Protein AF-A0A2V1B1G5-F1 (afdb_monomer_lite)

Structure (mmCIF, N/CA/C/O backbone):
data_AF-A0A2V1B1G5-F1
#
_entry.id   AF-A0A2V1B1G5-F1
#
loop_
_atom_site.group_PDB
_atom_site.id
_atom_site.type_symbol
_atom_site.label_atom_id
_atom_site.label_alt_id
_atom_site.label_comp_id
_atom_site.label_asym_id
_atom_site.label_entity_id
_atom_site.label_seq_id
_atom_site.pdbx_PDB_ins_code
_atom_site.Cartn_x
_atom_site.Cartn_y
_atom_site.Cartn_z
_atom_site.occupancy
_atom_site.B_iso_or_equiv
_atom_site.auth_seq_id
_atom_site.auth_comp_id
_atom_site.auth_asym_id
_atom_site.auth_atom_id
_atom_site.pdbx_PDB_model_num
ATOM 1 N N . MET A 1 1 ? 39.781 13.975 25.507 1.00 39.16 1 MET A N 1
ATOM 2 C CA . MET A 1 1 ? 39.966 12.894 24.514 1.00 39.16 1 MET A CA 1
ATOM 3 C C . MET A 1 1 ? 38.590 12.442 24.027 1.00 39.16 1 MET A C 1
ATOM 5 O O . MET A 1 1 ? 37.823 12.027 24.879 1.00 39.16 1 MET A O 1
ATOM 9 N N . LEU A 1 2 ? 38.334 12.526 22.703 1.00 40.03 2 LEU A N 1
ATOM 10 C CA . LEU A 1 2 ? 37.181 11.985 21.928 1.00 40.03 2 LEU A CA 1
ATOM 11 C C . LEU A 1 2 ? 35.781 12.579 22.271 1.00 40.03 2 LEU A C 1
ATOM 13 O O . LEU A 1 2 ? 35.453 12.700 23.436 1.00 40.03 2 LEU A O 1
ATOM 17 N N . ARG A 1 3 ? 34.870 12.982 21.362 1.00 36.44 3 ARG A N 1
ATOM 18 C CA . ARG A 1 3 ? 34.625 12.750 19.918 1.00 36.44 3 ARG A CA 1
ATOM 19 C C . ARG A 1 3 ? 33.751 13.880 19.314 1.00 36.44 3 ARG A C 1
ATOM 21 O O . ARG A 1 3 ? 32.973 14.508 20.022 1.00 36.44 3 ARG A O 1
ATOM 28 N N . HIS A 1 4 ? 33.879 14.079 17.999 1.00 42.62 4 HIS A N 1
ATOM 29 C CA . HIS A 1 4 ? 33.101 14.966 17.115 1.00 42.62 4 HIS A CA 1
ATOM 30 C C . HIS A 1 4 ? 31.655 14.507 16.830 1.00 42.62 4 HIS A C 1
ATOM 32 O O . HIS A 1 4 ? 31.403 13.305 16.818 1.00 42.62 4 HIS A O 1
ATOM 38 N N . ASN A 1 5 ? 30.772 15.472 16.501 1.00 35.94 5 ASN A N 1
ATOM 39 C CA . ASN A 1 5 ? 29.841 15.509 15.342 1.00 35.94 5 ASN A CA 1
ATOM 40 C C . ASN A 1 5 ? 29.063 16.856 15.357 1.00 35.94 5 ASN A C 1
ATOM 42 O O . ASN A 1 5 ? 28.463 17.196 16.366 1.00 35.94 5 ASN A O 1
ATOM 46 N N . SER A 1 6 ? 29.290 17.772 14.403 1.00 42.94 6 SER A N 1
ATOM 47 C CA . SER A 1 6 ? 28.590 17.979 13.109 1.00 42.94 6 SER A CA 1
ATOM 48 C C . SER A 1 6 ? 27.176 18.569 13.219 1.00 42.94 6 SER A C 1
ATOM 50 O O . SER A 1 6 ? 26.267 17.821 13.545 1.00 42.94 6 SER A O 1
ATOM 52 N N . LEU A 1 7 ? 26.990 19.852 12.845 1.00 36.97 7 LEU A N 1
ATOM 53 C CA . LEU A 1 7 ? 25.737 20.398 12.282 1.00 36.97 7 LEU A CA 1
ATOM 54 C C . LEU A 1 7 ? 25.970 21.671 11.421 1.00 36.97 7 LEU A C 1
ATOM 56 O O . LEU A 1 7 ? 26.399 22.707 11.913 1.00 36.97 7 LEU A O 1
ATOM 60 N N . MET A 1 8 ? 25.613 21.550 10.135 1.00 39.03 8 MET A N 1
ATOM 61 C CA . MET A 1 8 ? 24.849 22.491 9.289 1.00 39.03 8 MET A CA 1
ATOM 62 C C . MET A 1 8 ? 25.259 23.974 9.137 1.00 39.03 8 MET A C 1
ATOM 64 O O . MET A 1 8 ? 24.981 24.806 9.996 1.00 39.03 8 MET A O 1
ATOM 68 N N . SER A 1 9 ? 25.673 24.350 7.916 1.00 39.91 9 SER A N 1
ATOM 69 C CA . SER A 1 9 ? 25.161 25.553 7.222 1.00 39.91 9 SER A CA 1
ATOM 70 C C . SER A 1 9 ? 25.642 25.645 5.770 1.00 39.91 9 SER A C 1
ATOM 72 O O . SER A 1 9 ? 26.791 25.993 5.520 1.00 39.91 9 SER A O 1
ATOM 74 N N . ARG A 1 10 ? 24.741 25.429 4.803 1.00 41.66 10 ARG A N 1
ATOM 75 C CA . ARG A 1 10 ? 24.766 26.115 3.498 1.00 41.66 10 ARG A CA 1
ATOM 76 C C . ARG A 1 10 ? 23.331 26.353 3.032 1.00 41.66 10 ARG A C 1
ATOM 78 O O . ARG A 1 10 ? 22.636 25.425 2.636 1.00 41.66 10 ARG A O 1
ATOM 85 N N . ARG A 1 11 ? 22.899 27.613 3.122 1.00 40.81 11 ARG A N 1
ATOM 86 C CA . ARG A 1 11 ? 21.677 28.137 2.501 1.00 40.81 11 ARG A CA 1
ATOM 87 C C . ARG A 1 11 ? 21.922 28.274 0.995 1.00 40.81 11 ARG A C 1
ATOM 89 O O . ARG A 1 11 ? 22.926 28.855 0.590 1.00 40.81 11 ARG A O 1
ATOM 96 N N . LEU A 1 12 ? 21.017 27.723 0.193 1.00 40.94 12 LEU A N 1
ATOM 97 C CA . LEU A 1 12 ? 20.977 27.855 -1.262 1.00 40.94 12 LEU A CA 1
ATOM 98 C C . LEU A 1 12 ? 20.504 29.265 -1.645 1.00 40.94 12 LEU A C 1
ATOM 100 O O . LEU A 1 12 ? 19.403 29.671 -1.281 1.00 40.94 12 LEU A O 1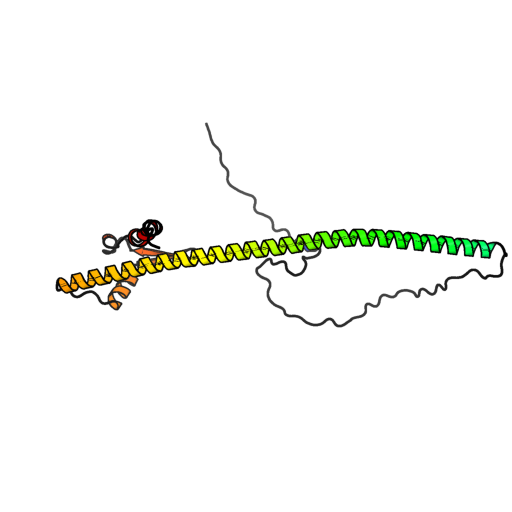
ATOM 104 N N . MET A 1 13 ? 21.342 29.987 -2.393 1.00 46.69 13 MET A N 1
ATOM 105 C CA . MET A 1 13 ? 20.915 31.090 -3.254 1.00 46.69 13 MET A CA 1
ATOM 106 C C . MET A 1 13 ? 20.025 30.520 -4.366 1.00 46.69 13 MET A C 1
ATOM 108 O O . MET A 1 13 ? 20.386 29.542 -5.018 1.00 46.69 13 MET A O 1
ATOM 112 N N . SER A 1 14 ? 18.867 31.134 -4.580 1.00 51.66 14 SER A N 1
ATOM 113 C CA . SER A 1 14 ? 17.935 30.836 -5.665 1.00 51.66 14 SER A CA 1
ATOM 114 C C . SER A 1 14 ? 18.527 31.237 -7.022 1.00 51.66 14 SER A C 1
ATOM 116 O O . SER A 1 14 ? 18.551 32.420 -7.364 1.00 51.66 14 SER A O 1
ATOM 118 N N . GLN A 1 15 ? 19.006 30.262 -7.797 1.00 49.78 15 GLN A N 1
ATOM 119 C CA . GLN A 1 15 ? 19.262 30.416 -9.232 1.00 49.78 15 GLN A CA 1
ATOM 120 C C . GLN A 1 15 ? 17.954 30.190 -10.008 1.00 49.78 15 GLN A C 1
ATOM 122 O O . GLN A 1 15 ? 17.176 29.300 -9.666 1.00 49.78 15 GLN A O 1
ATOM 127 N N . LEU A 1 16 ? 17.706 31.013 -11.034 1.00 47.72 16 LEU A N 1
ATOM 128 C CA . LEU A 1 16 ? 16.553 30.883 -11.932 1.00 47.72 16 LEU A CA 1
ATOM 129 C C . LEU A 1 16 ? 16.519 29.498 -12.621 1.00 47.72 16 LEU A C 1
ATOM 131 O O . LEU A 1 16 ? 17.583 28.936 -12.892 1.00 47.72 16 LEU A O 1
ATOM 135 N N . PRO A 1 17 ? 15.325 28.960 -12.950 1.00 54.38 17 PRO A N 1
ATOM 136 C CA . PRO A 1 17 ? 15.184 27.693 -13.665 1.00 54.38 17 PRO A CA 1
ATOM 137 C C . PRO A 1 17 ? 15.983 27.655 -14.976 1.00 54.38 17 PRO A C 1
ATOM 139 O O . PRO A 1 17 ? 15.912 28.561 -15.806 1.00 54.38 17 PRO A O 1
ATOM 142 N N . SER A 1 18 ? 16.721 26.563 -15.170 1.00 56.66 18 SER A N 1
ATOM 143 C CA . SER A 1 18 ? 17.772 26.362 -16.179 1.00 56.66 18 SER A CA 1
ATOM 144 C C . SER A 1 18 ? 17.322 26.350 -17.650 1.00 56.66 18 SER A C 1
ATOM 146 O O . SER A 1 18 ? 18.166 26.226 -18.537 1.00 56.66 18 SER A O 1
ATOM 148 N N . HIS A 1 19 ? 16.025 26.494 -17.937 1.00 56.97 19 HIS A N 1
ATOM 149 C CA . HIS A 1 19 ? 15.472 26.381 -19.293 1.00 56.97 19 HIS A CA 1
ATOM 150 C C . HIS A 1 19 ? 15.607 27.648 -20.150 1.00 56.97 19 HIS A C 1
ATOM 152 O O . HIS A 1 19 ? 15.508 27.555 -21.369 1.00 56.97 19 HIS A O 1
ATOM 158 N N . PHE A 1 20 ? 15.877 28.814 -19.556 1.00 57.41 20 PHE A N 1
ATOM 159 C CA . PHE A 1 20 ? 16.073 30.059 -20.317 1.00 57.41 20 PHE A CA 1
ATOM 160 C C . PHE A 1 20 ? 17.527 30.296 -20.755 1.00 57.41 20 PHE A C 1
ATOM 162 O O . PHE A 1 20 ? 17.772 31.129 -21.622 1.00 57.41 20 PHE A O 1
ATOM 169 N N . SER A 1 21 ? 18.489 29.550 -20.204 1.00 59.41 21 SER A N 1
ATOM 170 C CA . SER A 1 21 ? 19.923 29.773 -20.454 1.00 59.41 21 SER A CA 1
ATOM 171 C C . SER A 1 21 ? 20.566 28.736 -21.379 1.00 59.41 21 SER A C 1
ATOM 173 O O . SER A 1 21 ? 21.743 28.872 -21.705 1.00 59.41 21 SER A O 1
ATOM 175 N N . ASN A 1 22 ? 19.843 27.681 -21.778 1.00 52.44 22 ASN A N 1
ATOM 176 C CA . ASN A 1 22 ? 20.417 26.565 -22.529 1.00 52.44 22 ASN A CA 1
ATOM 177 C C . ASN A 1 22 ? 19.485 26.078 -23.662 1.00 52.44 22 ASN A C 1
ATOM 179 O O . ASN A 1 22 ? 18.542 25.335 -23.390 1.00 52.44 22 ASN A O 1
ATOM 183 N N . PRO A 1 23 ? 19.756 26.422 -24.937 1.00 59.59 23 PRO A N 1
ATOM 184 C CA . PRO A 1 23 ? 18.974 25.945 -26.083 1.00 59.59 23 PRO A CA 1
ATOM 185 C C . PRO A 1 23 ? 19.133 24.434 -26.362 1.00 59.59 23 PRO A C 1
ATOM 187 O O . PRO A 1 23 ? 18.485 23.913 -27.265 1.00 59.59 23 PRO A O 1
ATOM 190 N N . GLY A 1 24 ? 19.975 23.718 -25.601 1.00 62.78 24 GLY A N 1
ATOM 191 C CA . GLY A 1 24 ? 20.210 22.276 -25.736 1.00 62.78 24 GLY A CA 1
ATOM 192 C C . GLY A 1 24 ? 19.270 21.354 -24.944 1.00 62.78 24 GLY A C 1
ATOM 193 O O . GLY A 1 24 ? 19.382 20.142 -25.095 1.00 62.78 24 GLY A O 1
ATOM 194 N N . ASN A 1 25 ? 18.358 21.885 -24.117 1.00 63.06 25 ASN A N 1
ATOM 195 C CA . ASN A 1 25 ? 17.423 21.084 -23.308 1.00 63.06 25 ASN A CA 1
ATOM 196 C C . ASN A 1 25 ? 15.954 21.450 -23.611 1.00 63.06 25 ASN A C 1
ATOM 198 O O . ASN A 1 25 ? 15.393 22.325 -22.940 1.00 63.06 25 ASN A O 1
ATOM 202 N N . PRO A 1 26 ? 15.305 20.796 -24.595 1.00 59.75 26 PRO A N 1
ATOM 203 C CA . PRO A 1 26 ? 13.877 20.982 -24.834 1.00 59.75 26 PRO A CA 1
ATOM 204 C C . PRO A 1 26 ? 13.037 20.434 -23.661 1.00 59.75 26 PRO A C 1
ATOM 206 O O . PRO A 1 26 ? 13.479 19.517 -22.961 1.00 59.75 26 PRO A O 1
ATOM 209 N N . PRO A 1 27 ? 11.832 20.983 -23.417 1.00 60.09 27 PRO A N 1
ATOM 210 C CA . PRO A 1 27 ? 10.960 20.529 -22.337 1.00 60.09 27 PRO A CA 1
ATOM 211 C C . PRO A 1 27 ? 10.519 19.070 -22.528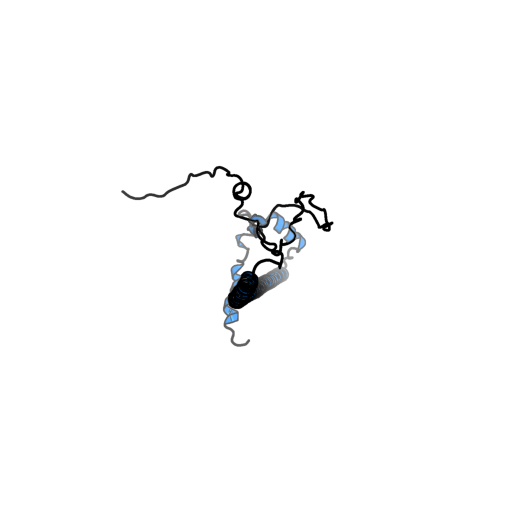 1.00 60.09 27 PRO A C 1
ATOM 213 O O . PRO A 1 27 ? 10.447 18.559 -23.648 1.00 60.09 27 PRO A O 1
ATOM 216 N N . ALA A 1 28 ? 10.226 18.402 -21.410 1.00 68.44 28 ALA A N 1
ATOM 217 C CA . ALA A 1 28 ? 9.856 16.991 -21.383 1.00 68.44 28 ALA A CA 1
ATOM 218 C C . ALA A 1 28 ? 8.577 16.698 -22.208 1.00 68.44 28 ALA A C 1
ATOM 220 O O . ALA A 1 28 ? 7.632 17.491 -22.179 1.00 68.44 28 ALA A O 1
ATOM 221 N N . PRO A 1 29 ? 8.522 15.562 -22.934 1.00 62.66 29 PRO A N 1
ATOM 222 C CA . PRO A 1 29 ? 7.365 15.163 -23.730 1.00 62.66 29 PRO A CA 1
ATOM 223 C C . PRO A 1 29 ? 6.172 14.732 -22.864 1.00 62.66 29 PRO A C 1
ATOM 225 O O . PRO A 1 29 ? 6.317 14.269 -21.731 1.00 62.66 29 PRO A O 1
ATOM 228 N N . TYR A 1 30 ? 4.976 14.887 -23.433 1.00 44.78 30 TYR A N 1
ATOM 229 C CA . TYR A 1 30 ? 3.699 14.793 -22.726 1.00 44.78 30 TYR A CA 1
ATOM 230 C C . TYR A 1 30 ? 3.502 13.432 -22.026 1.00 44.78 30 TYR A C 1
ATOM 232 O O . TYR A 1 30 ? 3.520 12.386 -22.674 1.00 44.78 30 TYR A O 1
ATOM 240 N N . GLY A 1 31 ? 3.318 13.462 -20.698 1.00 53.03 31 GLY A N 1
ATOM 241 C CA . GLY A 1 31 ? 3.169 12.284 -19.825 1.00 53.03 31 GLY A CA 1
ATOM 242 C C . GLY A 1 31 ? 4.035 12.311 -18.556 1.00 53.03 31 GLY A C 1
ATOM 243 O O . GLY A 1 31 ? 3.802 11.527 -17.637 1.00 53.03 31 GLY A O 1
ATOM 244 N N . SER A 1 32 ? 5.005 13.225 -18.462 1.00 50.16 32 SER A N 1
ATOM 245 C CA . SER A 1 32 ? 5.741 13.481 -17.221 1.00 50.16 32 SER A CA 1
ATOM 246 C C . SER A 1 32 ? 4.933 14.376 -16.277 1.00 50.16 32 SER A C 1
ATOM 248 O O . SER A 1 32 ? 4.734 15.556 -16.558 1.00 50.16 32 SER A O 1
ATOM 250 N N . VAL A 1 33 ? 4.509 13.836 -15.136 1.00 51.91 33 VAL A N 1
ATOM 251 C CA . VAL A 1 33 ? 4.069 14.622 -13.975 1.00 51.91 33 VAL A CA 1
ATOM 252 C C . VAL A 1 33 ? 5.284 15.013 -13.133 1.00 51.91 33 VAL A C 1
ATOM 254 O O . VAL A 1 33 ? 5.986 14.138 -12.625 1.00 51.91 33 VAL A O 1
ATOM 257 N N . PRO A 1 34 ? 5.463 16.314 -12.883 1.00 45.91 34 PRO A N 1
ATOM 258 C CA . PRO A 1 34 ? 5.650 16.799 -11.529 1.00 45.91 34 PRO A CA 1
ATOM 259 C C . PRO A 1 34 ? 4.385 17.567 -11.136 1.00 45.91 34 PRO A C 1
ATOM 261 O O . PRO A 1 34 ? 4.130 18.670 -11.607 1.00 45.91 34 PRO A O 1
ATOM 264 N N . ASN A 1 35 ? 3.574 16.946 -10.284 1.00 42.72 35 ASN A N 1
ATOM 265 C CA . ASN A 1 35 ? 2.544 17.632 -9.502 1.00 42.72 35 ASN A CA 1
ATOM 266 C C . ASN A 1 35 ? 3.291 18.449 -8.417 1.00 42.72 35 ASN A C 1
ATOM 268 O O . ASN A 1 35 ? 4.252 17.930 -7.855 1.00 42.72 35 ASN A O 1
ATOM 272 N N . ALA A 1 36 ? 2.986 19.695 -8.063 1.00 43.06 36 ALA A N 1
ATOM 273 C CA . ALA A 1 36 ? 1.725 20.416 -8.072 1.00 43.06 36 ALA A CA 1
ATOM 274 C C . ALA A 1 36 ? 1.969 21.936 -8.206 1.00 43.06 36 ALA A C 1
ATOM 276 O O . ALA A 1 36 ? 3.043 22.423 -7.851 1.00 43.06 36 ALA A O 1
ATOM 277 N N . ASN A 1 37 ? 0.923 22.649 -8.636 1.00 46.28 37 ASN A N 1
ATOM 278 C CA . ASN A 1 37 ? 0.789 24.104 -8.829 1.00 46.28 37 ASN A CA 1
ATOM 279 C C . ASN A 1 37 ? 1.131 24.612 -10.240 1.00 46.28 37 ASN A C 1
ATOM 281 O O . ASN A 1 37 ? 2.130 25.297 -10.440 1.00 46.28 37 ASN A O 1
ATOM 285 N N . ALA A 1 38 ? 0.260 24.341 -11.212 1.00 42.16 38 ALA A N 1
ATOM 286 C CA . ALA A 1 38 ? 0.095 25.225 -12.365 1.00 42.16 38 ALA A CA 1
ATOM 287 C C . ALA A 1 38 ? -1.336 25.090 -12.899 1.00 42.16 38 ALA A C 1
ATOM 289 O O . ALA A 1 38 ? -1.717 24.062 -13.459 1.00 42.16 38 ALA A O 1
ATOM 290 N N . ASP A 1 39 ? -2.129 26.121 -12.639 1.00 35.84 39 ASP A N 1
ATOM 291 C CA . ASP A 1 39 ? -3.536 26.237 -12.986 1.00 35.84 39 ASP A CA 1
ATOM 292 C C . ASP A 1 39 ? -3.802 26.221 -14.503 1.00 35.84 39 ASP A C 1
ATOM 294 O O . ASP A 1 39 ? -3.101 26.849 -15.291 1.00 35.84 39 ASP A O 1
ATOM 298 N N . MET A 1 40 ? -4.870 25.498 -14.856 1.00 44.66 40 MET A N 1
ATOM 299 C CA . MET A 1 40 ? -5.871 25.759 -15.904 1.00 44.66 40 MET A CA 1
ATOM 300 C C . MET A 1 40 ? -5.436 26.368 -17.256 1.00 44.66 40 MET A C 1
ATOM 302 O O . MET A 1 40 ? -5.228 27.571 -17.352 1.00 44.66 40 MET A O 1
ATOM 306 N N . ALA A 1 41 ? -5.564 25.588 -18.344 1.00 36.03 41 ALA A N 1
ATOM 307 C CA . ALA A 1 41 ? -6.376 25.963 -19.522 1.00 36.03 41 ALA A CA 1
ATOM 308 C C . ALA A 1 41 ? -6.491 24.826 -20.567 1.00 36.03 41 ALA A C 1
ATOM 310 O O . ALA A 1 41 ? -5.521 24.153 -20.906 1.00 36.03 41 ALA A O 1
ATOM 311 N N . SER A 1 42 ? -7.714 24.656 -21.075 1.00 40.16 42 SER A N 1
ATOM 312 C CA . SER A 1 42 ? -8.189 23.712 -22.104 1.00 40.16 42 SER A CA 1
ATOM 313 C C . SER A 1 42 ? -7.888 24.176 -23.557 1.00 40.16 42 SER A C 1
ATOM 315 O O . SER A 1 42 ? -7.422 25.299 -23.745 1.00 40.16 42 SER A O 1
ATOM 317 N N . PRO A 1 43 ? -8.136 23.341 -24.599 1.00 49.25 43 PRO A N 1
ATOM 318 C CA . PRO A 1 43 ? -7.443 23.396 -25.892 1.00 49.25 43 PRO A CA 1
ATOM 319 C C . PRO A 1 43 ? -8.197 24.163 -26.998 1.00 49.25 43 PRO A C 1
ATOM 321 O O . PRO A 1 43 ? -9.427 24.184 -27.027 1.00 49.25 43 PRO A O 1
ATOM 324 N N . GLN A 1 44 ? -7.457 24.735 -27.957 1.00 37.44 44 GLN A N 1
ATOM 325 C CA . GLN A 1 44 ? -7.976 25.382 -29.176 1.00 37.44 44 GLN A CA 1
ATOM 326 C C . GLN A 1 44 ? -7.154 24.969 -30.426 1.00 37.44 44 GLN A C 1
ATOM 328 O O . GLN A 1 44 ? -6.001 24.553 -30.282 1.00 37.44 44 GLN A O 1
ATOM 333 N N . PRO A 1 45 ? -7.753 25.027 -31.636 1.00 39.84 45 PRO A N 1
ATOM 334 C CA . PRO A 1 45 ? -7.303 24.339 -32.850 1.00 39.84 45 PRO A CA 1
ATOM 335 C C . PRO A 1 45 ? -6.261 25.130 -33.658 1.00 39.84 45 PRO A C 1
ATOM 337 O O . PRO A 1 45 ? -6.226 26.357 -33.638 1.00 39.84 45 PRO A O 1
ATOM 340 N N . ILE A 1 46 ? -5.422 24.413 -34.412 1.00 37.09 46 ILE A N 1
ATOM 341 C CA . ILE A 1 46 ? -4.352 24.997 -35.230 1.00 37.09 46 ILE A CA 1
ATOM 342 C C . ILE A 1 46 ? -4.918 25.440 -36.585 1.00 37.09 46 ILE A C 1
ATOM 344 O O . ILE A 1 46 ? -5.168 24.618 -37.467 1.00 37.09 46 ILE A O 1
ATOM 348 N N . SER A 1 47 ? -5.067 26.754 -36.748 1.00 36.91 47 SER A N 1
ATOM 349 C CA . SER A 1 47 ? -5.140 27.425 -38.046 1.00 36.91 47 SER A CA 1
ATOM 350 C C . SER A 1 47 ? -3.732 27.646 -38.598 1.00 36.91 47 SER A C 1
ATOM 352 O O . SER A 1 47 ? -2.825 28.080 -37.891 1.00 36.91 47 SER A O 1
ATOM 354 N N . GLN A 1 48 ? -3.570 27.352 -39.885 1.00 45.12 48 GLN A N 1
ATOM 355 C CA . GLN A 1 48 ? -2.393 27.660 -40.693 1.00 45.12 48 GLN A CA 1
ATOM 356 C C . GLN A 1 48 ? -2.170 29.180 -40.769 1.00 45.12 48 GLN A C 1
ATOM 358 O O . GLN A 1 48 ? -3.074 29.918 -41.154 1.00 45.12 48 GLN A O 1
ATOM 363 N N . SER A 1 49 ? -0.949 29.647 -40.507 1.00 37.31 49 SER A N 1
ATOM 364 C CA . SER A 1 49 ? -0.509 30.999 -40.872 1.00 37.31 49 SER A CA 1
ATOM 365 C C . SER A 1 49 ? 0.864 30.937 -41.527 1.00 37.31 49 SER A C 1
ATOM 367 O O . SER A 1 49 ? 1.779 30.278 -41.037 1.00 37.31 49 SER A O 1
ATOM 369 N N . HIS A 1 50 ? 0.956 31.604 -42.670 1.00 37.56 50 HIS A N 1
ATOM 370 C CA . HIS A 1 50 ? 2.047 31.541 -43.624 1.00 37.56 50 HIS A CA 1
ATOM 371 C C . HIS A 1 50 ? 3.197 32.444 -43.168 1.00 37.56 50 HIS A C 1
ATOM 373 O O . HIS A 1 50 ? 2.990 33.629 -42.909 1.00 37.56 50 HIS A O 1
ATOM 379 N N . SER A 1 51 ? 4.414 31.907 -43.102 1.00 38.41 51 SER A N 1
ATOM 380 C CA . SER A 1 51 ? 5.634 32.699 -42.977 1.00 38.41 51 SER A CA 1
ATOM 381 C C . SER A 1 51 ? 6.082 33.165 -44.364 1.00 38.41 51 SER A C 1
ATOM 383 O O . SER A 1 51 ? 6.571 32.391 -45.184 1.00 38.41 51 SER A O 1
ATOM 385 N N . GLY A 1 52 ? 5.916 34.462 -44.622 1.00 39.28 52 GLY A N 1
ATOM 386 C CA . GLY A 1 52 ? 6.560 35.155 -45.732 1.00 39.28 52 GLY A CA 1
ATOM 387 C C . GLY A 1 52 ? 8.055 35.301 -45.461 1.00 39.28 52 GLY A C 1
ATOM 388 O O . GLY A 1 52 ? 8.487 36.296 -44.887 1.00 39.28 52 GLY A O 1
ATOM 389 N N . GLN A 1 53 ? 8.841 34.304 -45.866 1.00 40.53 53 GLN A N 1
ATOM 390 C CA . GLN A 1 53 ? 10.262 34.481 -46.153 1.00 40.53 53 GLN A CA 1
ATOM 391 C C . GLN A 1 53 ? 10.429 34.614 -47.664 1.00 40.53 53 GLN A C 1
ATOM 393 O O . GLN A 1 53 ? 10.162 33.692 -48.432 1.00 40.53 53 GLN A O 1
ATOM 398 N N . SER A 1 54 ? 10.864 35.800 -48.070 1.00 41.78 54 SER A N 1
ATOM 399 C CA . SER A 1 54 ? 11.372 36.128 -49.394 1.00 41.78 54 SER A CA 1
ATOM 400 C C . SER A 1 54 ? 12.573 35.240 -49.740 1.00 41.78 54 SER A C 1
ATOM 402 O O . SER A 1 54 ? 13.711 35.551 -49.394 1.00 41.78 54 SER A O 1
ATOM 404 N N . MET A 1 55 ? 12.305 34.127 -50.420 1.00 49.09 55 MET A N 1
ATOM 405 C CA . MET A 1 55 ? 13.288 33.391 -51.211 1.00 49.09 55 MET A CA 1
ATOM 406 C C . MET A 1 55 ? 13.428 34.095 -52.570 1.00 49.09 55 MET A C 1
ATOM 408 O O . MET A 1 55 ? 12.405 34.363 -53.207 1.00 49.09 55 MET A O 1
ATOM 412 N N . PRO A 1 56 ? 14.645 34.400 -53.054 1.00 58.62 56 PRO A N 1
ATOM 413 C CA . PRO A 1 56 ? 14.825 34.730 -54.461 1.00 58.62 56 PRO A CA 1
ATOM 414 C C . PRO A 1 56 ? 14.435 33.506 -55.311 1.00 58.62 56 PRO A C 1
ATOM 416 O O . PRO A 1 56 ? 14.610 32.367 -54.867 1.00 58.62 56 PRO A O 1
ATOM 419 N N . PRO A 1 57 ? 13.889 33.701 -56.521 1.00 56.69 57 PRO A N 1
ATOM 420 C CA . PRO A 1 57 ? 13.487 32.588 -57.369 1.00 56.69 57 PRO A CA 1
ATOM 421 C C . PRO A 1 57 ? 14.723 31.753 -57.736 1.00 56.69 57 PRO A C 1
ATOM 423 O O . PRO A 1 57 ? 15.711 32.328 -58.204 1.00 56.69 57 PRO A O 1
ATOM 426 N N . PRO A 1 58 ? 14.698 30.413 -57.619 1.00 47.59 58 PRO A N 1
ATOM 427 C CA . PRO A 1 58 ? 15.684 29.578 -58.278 1.00 47.59 58 PRO A CA 1
ATOM 428 C C . PRO A 1 58 ? 15.307 29.522 -59.760 1.00 47.59 58 PRO A C 1
ATOM 430 O O . PRO A 1 58 ? 14.850 28.503 -60.266 1.00 47.59 58 PRO A O 1
ATOM 433 N N . ASN A 1 59 ? 15.468 30.637 -60.475 1.00 51.66 59 ASN A N 1
ATOM 434 C CA . ASN A 1 59 ? 15.477 30.607 -61.929 1.00 51.66 59 ASN A CA 1
ATOM 435 C C . ASN A 1 59 ? 16.894 30.237 -62.365 1.00 51.66 59 ASN A C 1
ATOM 437 O O . ASN A 1 59 ? 17.687 31.045 -62.836 1.00 51.66 59 ASN A O 1
ATOM 441 N N . SER A 1 60 ? 17.239 28.988 -62.092 1.00 45.22 60 SER A N 1
ATOM 442 C CA . SER A 1 60 ? 18.391 28.320 -62.663 1.00 45.22 60 SER A CA 1
ATOM 443 C C . SER A 1 60 ? 17.824 27.097 -63.349 1.00 45.22 60 SER A C 1
ATOM 445 O O . SER A 1 60 ? 17.837 25.991 -62.816 1.00 45.22 60 SER A O 1
ATOM 447 N N . THR A 1 61 ? 17.264 27.319 -64.538 1.00 50.94 61 THR A N 1
ATOM 448 C CA . THR A 1 61 ? 17.256 26.285 -65.570 1.00 50.94 61 THR A CA 1
ATOM 449 C C . THR A 1 61 ? 18.604 25.570 -65.504 1.00 50.94 61 THR A C 1
ATOM 451 O O . THR A 1 61 ? 19.629 26.264 -65.544 1.00 50.94 61 THR A O 1
ATOM 454 N N . PRO A 1 62 ? 18.650 24.232 -65.365 1.00 49.97 62 PRO A N 1
ATOM 455 C CA . PRO A 1 62 ? 19.900 23.522 -65.531 1.00 49.97 62 PRO A CA 1
ATOM 456 C C . PRO A 1 62 ? 20.358 23.879 -66.936 1.00 49.97 62 PRO A C 1
ATOM 458 O O . PRO A 1 62 ? 19.679 23.567 -67.915 1.00 49.97 62 PRO A O 1
ATOM 461 N N . ASN A 1 63 ? 21.437 24.647 -67.025 1.00 44.94 63 ASN A N 1
ATOM 462 C CA . ASN A 1 63 ? 22.027 25.004 -68.295 1.00 44.94 63 ASN A CA 1
ATOM 463 C C . ASN A 1 63 ? 22.676 23.717 -68.805 1.00 44.94 63 ASN A C 1
ATOM 465 O O . ASN A 1 63 ? 23.840 23.439 -68.521 1.00 44.94 63 ASN A O 1
ATOM 469 N N . PHE A 1 64 ? 21.874 22.864 -69.440 1.00 58.59 64 PHE A N 1
ATOM 470 C CA . PHE A 1 64 ? 22.381 21.712 -70.156 1.00 58.59 64 PHE A CA 1
ATOM 471 C C . PHE A 1 64 ? 23.283 22.265 -71.259 1.00 58.59 64 PHE A C 1
ATOM 473 O O . PHE A 1 64 ? 22.832 23.121 -72.025 1.00 58.59 64 PHE A O 1
ATOM 480 N N . PRO A 1 65 ? 24.559 21.853 -71.322 1.00 58.66 65 PRO A N 1
ATOM 481 C CA . PRO A 1 65 ? 25.437 22.313 -72.376 1.00 58.66 65 PRO A CA 1
ATOM 482 C C . PRO A 1 65 ? 24.827 21.929 -73.725 1.00 58.66 65 PRO A C 1
ATOM 484 O O . PRO A 1 65 ? 24.507 20.767 -73.980 1.00 58.66 65 PRO A O 1
ATOM 487 N N . ASP A 1 66 ? 24.641 22.959 -74.546 1.00 55.19 66 ASP A N 1
ATOM 488 C CA . ASP A 1 66 ? 24.185 22.915 -75.928 1.00 55.19 66 ASP A CA 1
ATOM 489 C C . ASP A 1 66 ? 24.845 21.733 -76.667 1.00 55.19 66 ASP A C 1
ATOM 491 O O . ASP A 1 66 ? 26.080 21.635 -76.685 1.00 55.19 66 ASP A O 1
ATOM 495 N N . PRO A 1 67 ? 24.073 20.799 -77.254 1.00 55.66 67 PRO A N 1
ATOM 496 C CA . PRO A 1 67 ? 24.638 19.580 -77.808 1.00 55.66 67 PRO A CA 1
ATOM 497 C C . PRO A 1 67 ? 25.619 19.865 -78.963 1.00 55.66 67 PRO A C 1
ATOM 499 O O . PRO A 1 67 ? 26.412 18.997 -79.319 1.00 55.66 67 PRO A O 1
ATOM 502 N N . ASN A 1 68 ? 25.660 21.051 -79.567 1.00 55.62 68 ASN A N 1
ATOM 503 C CA . ASN A 1 68 ? 26.383 21.261 -80.824 1.00 55.62 68 ASN A CA 1
ATOM 504 C C . ASN A 1 68 ? 27.906 21.523 -80.739 1.00 55.62 68 ASN A C 1
ATOM 506 O O . ASN A 1 68 ? 28.471 22.154 -81.634 1.00 55.62 68 ASN A O 1
ATOM 510 N N . ARG A 1 69 ? 28.614 21.031 -79.709 1.00 53.38 69 ARG A N 1
ATOM 511 C CA . ARG A 1 69 ? 30.090 21.064 -79.665 1.00 53.38 69 ARG A CA 1
ATOM 512 C C . ARG A 1 69 ? 30.693 19.711 -79.276 1.00 53.38 69 ARG A C 1
ATOM 514 O O . ARG A 1 69 ? 30.428 19.191 -78.204 1.00 53.38 69 ARG A O 1
ATOM 521 N N . SER A 1 70 ? 31.507 19.200 -80.205 1.00 55.50 70 SER A N 1
ATOM 522 C CA . SER A 1 70 ? 32.354 17.997 -80.174 1.00 55.50 70 SER A CA 1
ATOM 523 C C . SER A 1 70 ? 31.671 16.666 -79.801 1.00 55.50 70 SER A C 1
ATOM 525 O O . SER A 1 70 ? 31.255 16.412 -78.675 1.00 55.50 70 SER A O 1
ATOM 527 N N . SER A 1 71 ? 31.659 15.737 -80.764 1.00 57.84 71 SER A N 1
ATOM 528 C CA . SER A 1 71 ? 31.165 14.356 -80.613 1.00 57.84 71 SER A CA 1
ATOM 529 C C . SER A 1 71 ? 31.775 13.591 -79.426 1.00 57.84 71 SER A C 1
ATOM 531 O O . SER A 1 71 ? 31.168 12.632 -78.965 1.00 57.84 71 SER A O 1
ATOM 533 N N . GLY A 1 72 ? 32.949 14.000 -78.928 1.00 60.22 72 GLY A N 1
ATOM 534 C CA . GLY A 1 72 ? 33.592 13.404 -77.753 1.00 60.22 72 GLY A CA 1
ATOM 535 C C . GLY A 1 72 ? 33.110 13.957 -76.405 1.00 60.22 72 GLY A C 1
ATOM 536 O O . GLY A 1 72 ? 33.206 13.257 -75.402 1.00 60.22 72 GLY A O 1
ATOM 537 N N . ALA A 1 73 ? 32.563 15.178 -76.347 1.00 61.38 73 ALA A N 1
ATOM 538 C CA . ALA A 1 73 ? 32.087 15.766 -75.093 1.00 61.38 73 ALA A CA 1
ATOM 539 C C . ALA A 1 73 ? 30.736 15.180 -74.661 1.00 61.38 73 ALA A C 1
ATOM 541 O O . ALA A 1 73 ? 30.548 14.925 -73.476 1.00 61.38 73 ALA A O 1
ATOM 542 N N . ARG A 1 74 ? 29.823 14.890 -75.602 1.00 63.97 74 ARG A N 1
ATOM 543 C CA . ARG A 1 74 ? 28.530 14.245 -75.292 1.00 63.97 74 ARG A CA 1
ATOM 544 C C . ARG A 1 74 ? 28.713 12.862 -74.665 1.00 63.97 74 ARG A C 1
ATOM 546 O O . ARG A 1 74 ? 28.135 12.594 -73.625 1.00 63.97 74 ARG A O 1
ATOM 553 N N . THR A 1 75 ? 29.602 12.036 -75.220 1.00 70.44 75 THR A N 1
ATOM 554 C CA . THR A 1 75 ? 29.921 10.713 -74.660 1.00 70.44 75 THR A CA 1
ATOM 555 C C . THR A 1 75 ? 30.549 10.791 -73.268 1.00 70.44 75 THR A C 1
ATOM 557 O O . THR A 1 75 ? 30.304 9.919 -72.442 1.00 70.44 75 THR A O 1
ATOM 560 N N . LEU A 1 76 ? 31.335 11.837 -72.980 1.00 74.62 76 LEU A N 1
ATOM 561 C CA . LEU A 1 76 ? 31.909 12.060 -71.647 1.00 74.62 76 LEU A CA 1
ATOM 562 C C . LEU A 1 76 ? 30.855 12.542 -70.641 1.00 74.62 76 LEU A C 1
ATOM 564 O O . LEU A 1 76 ? 30.865 12.096 -69.497 1.00 74.62 76 LEU A O 1
ATOM 568 N N . TRP A 1 77 ? 29.928 13.405 -71.065 1.00 80.00 77 TRP A N 1
ATOM 569 C CA . TRP A 1 77 ? 28.781 13.822 -70.252 1.00 80.00 77 TRP A CA 1
ATOM 570 C C . TRP A 1 77 ? 27.821 12.663 -69.971 1.00 80.00 77 TRP A C 1
ATOM 572 O O . TRP A 1 77 ? 27.358 12.527 -68.842 1.00 80.00 77 TRP A O 1
ATOM 582 N N . ASP A 1 78 ? 27.580 11.788 -70.946 1.00 77.00 78 ASP A N 1
ATOM 583 C CA . ASP A 1 78 ? 26.771 10.579 -70.765 1.00 77.00 78 ASP A CA 1
ATOM 584 C C . ASP A 1 78 ? 27.450 9.586 -69.813 1.00 77.00 78 ASP A C 1
ATOM 586 O O . ASP A 1 78 ? 26.795 9.018 -68.938 1.00 77.00 78 ASP A O 1
ATOM 590 N N . LEU A 1 79 ? 28.777 9.432 -69.903 1.00 79.44 79 LEU A N 1
ATOM 591 C CA . LEU A 1 79 ? 29.548 8.607 -68.970 1.00 79.44 79 LEU A CA 1
ATOM 592 C C . LEU A 1 79 ? 29.524 9.185 -67.547 1.00 79.44 79 LEU A C 1
ATOM 594 O O . LEU A 1 79 ? 29.395 8.439 -66.578 1.00 79.44 79 LEU A O 1
ATOM 598 N N . LEU A 1 80 ? 29.609 10.512 -67.415 1.00 84.62 80 LEU A N 1
ATOM 599 C CA . LEU A 1 80 ? 29.524 11.204 -66.131 1.00 84.62 80 LEU A CA 1
ATOM 600 C C . LEU A 1 80 ? 28.122 11.091 -65.525 1.00 84.62 80 LEU A C 1
ATOM 602 O O . LEU A 1 80 ? 28.002 10.828 -64.334 1.00 84.62 80 LEU A O 1
ATOM 606 N N . ASN A 1 81 ? 27.070 11.230 -66.333 1.00 82.88 81 ASN A N 1
ATOM 607 C CA . ASN A 1 81 ? 25.688 11.027 -65.899 1.00 82.88 81 ASN A CA 1
ATOM 608 C C . ASN A 1 81 ? 25.447 9.578 -65.469 1.00 82.88 81 ASN A C 1
ATOM 610 O O . ASN A 1 81 ? 24.798 9.339 -64.450 1.00 82.88 81 ASN A O 1
ATOM 614 N N . PHE A 1 82 ? 26.006 8.605 -66.189 1.00 83.06 82 PHE A N 1
ATOM 615 C CA . PHE A 1 82 ? 25.935 7.199 -65.805 1.00 83.06 82 PHE A CA 1
ATOM 616 C C . PHE A 1 82 ? 26.680 6.935 -64.489 1.00 83.06 82 PHE A C 1
ATOM 618 O O . PHE A 1 82 ? 26.125 6.325 -63.576 1.00 83.06 82 PHE A O 1
ATOM 625 N N . ALA A 1 83 ? 27.891 7.475 -64.336 1.00 82.88 83 ALA A N 1
ATOM 626 C CA . ALA A 1 83 ? 28.665 7.382 -63.100 1.00 82.88 83 ALA A CA 1
ATOM 627 C C . ALA A 1 83 ? 27.974 8.088 -61.918 1.00 82.88 83 ALA A C 1
ATOM 629 O O . ALA A 1 83 ? 27.943 7.550 -60.813 1.00 82.88 83 ALA A O 1
ATOM 630 N N . ALA A 1 84 ? 27.362 9.252 -62.145 1.00 86.81 84 ALA A N 1
ATOM 631 C CA . ALA A 1 84 ? 26.590 9.977 -61.141 1.00 86.81 84 ALA A CA 1
ATOM 632 C C . ALA A 1 84 ? 25.333 9.200 -60.730 1.00 86.81 84 ALA A C 1
ATOM 634 O O . ALA A 1 84 ? 25.044 9.082 -59.542 1.00 86.81 84 ALA A O 1
ATOM 635 N N . THR A 1 85 ? 24.626 8.598 -61.689 1.00 85.56 85 THR A N 1
ATOM 636 C CA . THR A 1 85 ? 23.453 7.754 -61.416 1.00 85.56 85 THR A CA 1
ATOM 637 C C . THR A 1 85 ? 23.842 6.515 -60.612 1.00 85.56 85 THR A C 1
ATOM 639 O O . THR A 1 85 ? 23.151 6.168 -59.657 1.00 85.56 85 THR A O 1
ATOM 642 N N . LEU A 1 86 ? 24.980 5.885 -60.923 1.00 84.94 86 LEU A N 1
ATOM 643 C CA . LEU A 1 86 ? 25.527 4.781 -60.129 1.00 84.94 86 LEU A CA 1
ATOM 644 C C . LEU A 1 86 ? 25.952 5.225 -58.725 1.00 84.94 86 LEU A C 1
ATOM 646 O O . LEU A 1 86 ? 25.691 4.512 -57.759 1.00 84.94 86 LEU A O 1
ATOM 650 N N . GLY A 1 87 ? 26.551 6.410 -58.588 1.00 87.88 87 GLY A N 1
ATOM 651 C CA . GLY A 1 87 ? 26.902 6.989 -57.291 1.00 87.88 87 GLY A CA 1
ATOM 652 C C . GLY A 1 87 ? 25.672 7.252 -56.420 1.00 87.88 87 GLY A C 1
ATOM 653 O O . GLY A 1 87 ? 25.650 6.878 -55.249 1.00 87.88 87 GLY A O 1
ATOM 654 N N . ILE A 1 88 ? 24.613 7.816 -57.004 1.00 88.06 88 ILE A N 1
ATOM 655 C CA . ILE A 1 88 ? 23.332 8.042 -56.323 1.00 88.06 88 ILE A CA 1
ATOM 656 C C . ILE A 1 88 ? 22.662 6.707 -55.978 1.00 88.06 88 ILE A C 1
ATOM 658 O O . ILE A 1 88 ? 22.155 6.557 -54.870 1.00 88.06 88 ILE A O 1
ATOM 662 N N . ALA A 1 89 ? 22.691 5.720 -56.877 1.00 86.25 89 ALA A N 1
ATOM 663 C CA . ALA A 1 89 ? 22.136 4.391 -56.626 1.00 86.25 89 ALA A CA 1
ATOM 664 C C . ALA A 1 89 ? 22.874 3.663 -55.490 1.00 86.25 89 ALA A C 1
ATOM 666 O O . ALA A 1 89 ? 22.234 3.077 -54.617 1.00 86.25 89 ALA A O 1
ATOM 667 N N . TYR A 1 90 ? 24.206 3.750 -55.452 1.00 90.62 90 TYR A N 1
ATOM 668 C CA . TYR A 1 90 ? 25.017 3.200 -54.367 1.00 90.62 90 TYR A CA 1
ATOM 669 C C . TYR A 1 90 ? 24.742 3.915 -53.038 1.00 90.62 90 TYR A C 1
ATOM 671 O O . TYR A 1 90 ? 24.528 3.265 -52.016 1.00 90.62 90 TYR A O 1
ATOM 679 N N . TYR A 1 91 ? 24.656 5.248 -53.053 1.00 90.25 91 TYR A N 1
ATOM 680 C CA . TYR A 1 91 ? 24.309 6.042 -51.874 1.00 90.25 91 TYR A CA 1
ATOM 681 C C . TYR A 1 91 ? 22.892 5.742 -51.359 1.00 90.25 91 TYR A C 1
ATOM 683 O O . TYR A 1 91 ? 22.671 5.651 -50.151 1.00 90.25 91 TYR A O 1
ATOM 691 N N . ALA A 1 92 ? 21.926 5.548 -52.258 1.00 89.00 92 ALA A N 1
ATOM 692 C CA . ALA A 1 92 ? 20.565 5.156 -51.906 1.00 89.00 92 ALA A CA 1
ATOM 693 C C . ALA A 1 92 ? 20.523 3.748 -51.293 1.00 89.00 92 ALA A C 1
ATOM 695 O O . ALA A 1 92 ? 19.816 3.527 -50.307 1.00 89.00 92 ALA A O 1
ATOM 696 N N . TYR A 1 93 ? 21.311 2.813 -51.831 1.00 91.31 93 TYR A N 1
ATOM 697 C CA . TYR A 1 93 ? 21.441 1.467 -51.281 1.00 91.31 93 TYR A CA 1
ATOM 698 C C . TYR A 1 93 ? 22.066 1.476 -49.878 1.00 91.31 93 TYR A C 1
ATOM 700 O O . TYR A 1 93 ? 21.521 0.857 -48.964 1.00 91.31 93 TYR A O 1
ATOM 708 N N . ASP A 1 94 ? 23.149 2.226 -49.667 1.00 91.25 94 ASP A N 1
ATOM 709 C CA . ASP A 1 94 ? 23.794 2.334 -48.353 1.00 91.25 94 ASP A CA 1
ATOM 710 C C . ASP A 1 94 ? 22.860 2.979 -47.312 1.00 91.25 94 ASP A C 1
ATOM 712 O O . ASP A 1 94 ? 22.694 2.470 -46.201 1.00 91.25 94 ASP A O 1
ATOM 716 N N . ASN A 1 95 ? 22.118 4.020 -47.708 1.00 89.00 95 ASN A N 1
ATOM 717 C CA . ASN A 1 95 ? 21.081 4.613 -46.861 1.00 89.00 95 ASN A CA 1
ATOM 718 C C . ASN A 1 95 ? 19.962 3.629 -46.513 1.00 89.00 95 ASN A C 1
ATOM 720 O O . ASN A 1 95 ? 19.493 3.608 -45.373 1.00 89.00 95 ASN A O 1
ATOM 724 N N . TYR A 1 96 ? 19.527 2.801 -47.462 1.00 90.88 96 TYR A N 1
ATOM 725 C CA . TYR A 1 96 ? 18.522 1.776 -47.196 1.00 90.88 96 TYR A CA 1
ATOM 726 C C . TYR A 1 96 ? 19.032 0.752 -46.174 1.00 90.88 96 TYR A C 1
ATOM 728 O O . TYR A 1 96 ? 18.346 0.460 -45.192 1.00 90.88 96 TYR A O 1
ATOM 736 N N . VAL A 1 97 ? 20.260 0.258 -46.344 1.00 90.56 97 VAL A N 1
ATOM 737 C CA . VAL A 1 97 ? 20.876 -0.696 -45.411 1.00 90.56 97 VAL A CA 1
ATOM 738 C C . VAL A 1 97 ? 21.043 -0.078 -44.017 1.00 90.56 97 VAL A C 1
ATOM 740 O O . VAL A 1 97 ? 20.739 -0.730 -43.011 1.00 90.56 97 VAL A O 1
ATOM 743 N N . ALA A 1 98 ? 21.474 1.182 -43.936 1.00 86.94 98 ALA A N 1
ATOM 744 C CA . ALA A 1 98 ? 21.582 1.919 -42.680 1.00 86.94 98 ALA A CA 1
ATOM 745 C C . ALA A 1 98 ? 20.213 2.095 -42.000 1.00 86.94 98 ALA A C 1
ATOM 747 O O . ALA A 1 98 ? 20.075 1.824 -40.802 1.00 86.94 98 ALA A O 1
ATOM 748 N N . LYS A 1 99 ? 19.177 2.456 -42.766 1.00 90.88 99 LYS A N 1
ATOM 749 C CA . LYS A 1 99 ? 17.806 2.607 -42.268 1.00 90.88 99 LYS A CA 1
ATOM 750 C C . LYS A 1 99 ? 17.256 1.295 -41.712 1.00 90.88 99 LYS A C 1
ATOM 752 O O . LYS A 1 99 ? 16.710 1.290 -40.614 1.00 90.88 99 LYS A O 1
ATOM 757 N N . VAL A 1 100 ? 17.456 0.173 -42.405 1.00 89.94 100 VAL A N 1
ATOM 758 C CA . VAL A 1 100 ? 16.995 -1.148 -41.941 1.00 89.94 100 VAL A CA 1
ATOM 759 C C . VAL A 1 100 ? 17.662 -1.544 -40.619 1.00 89.94 100 VAL A C 1
ATOM 761 O O . VAL A 1 100 ? 16.997 -2.055 -39.712 1.00 89.94 100 VAL A O 1
ATOM 764 N N . LYS A 1 101 ? 18.966 -1.280 -40.464 1.00 89.81 101 LYS A N 1
ATOM 765 C CA . LYS A 1 101 ? 19.676 -1.521 -39.196 1.00 89.81 101 LYS A CA 1
ATOM 766 C C . LYS A 1 101 ? 19.120 -0.644 -38.073 1.00 89.81 101 LYS A C 1
ATOM 768 O O . LYS A 1 101 ? 18.861 -1.154 -36.983 1.00 89.81 101 LYS A O 1
ATOM 773 N N . LEU A 1 102 ? 18.890 0.640 -38.345 1.00 89.19 102 LEU A N 1
ATOM 774 C CA . LEU A 1 102 ? 18.342 1.577 -37.367 1.00 89.19 102 LEU A CA 1
ATOM 775 C C . LEU A 1 102 ? 16.913 1.199 -36.953 1.00 89.19 102 LEU A C 1
ATOM 777 O O . LEU A 1 102 ? 16.607 1.167 -35.764 1.00 89.19 102 LEU A O 1
ATOM 781 N N . GLU A 1 103 ? 16.054 0.826 -37.901 1.00 90.31 103 GLU A N 1
ATOM 782 C CA . GLU A 1 103 ? 14.700 0.347 -37.614 1.00 90.31 103 GLU A CA 1
ATOM 783 C C . GLU A 1 103 ? 14.708 -0.906 -36.735 1.00 90.31 103 GLU A C 1
ATOM 785 O O . GLU A 1 103 ? 13.869 -1.040 -35.843 1.00 90.31 103 GLU A O 1
ATOM 790 N N . LYS A 1 104 ? 15.661 -1.821 -36.948 1.00 90.38 104 LYS A N 1
ATOM 791 C CA . LYS A 1 104 ? 15.813 -3.009 -36.102 1.00 90.38 104 LYS A CA 1
ATOM 792 C C . LYS A 1 104 ? 16.153 -2.627 -34.661 1.00 90.38 104 LYS A C 1
ATOM 794 O O . LYS A 1 104 ? 15.537 -3.166 -33.743 1.00 90.38 104 LYS A O 1
ATOM 799 N N . VAL A 1 105 ? 17.073 -1.682 -34.464 1.00 91.06 105 VAL A N 1
ATOM 800 C CA . VAL A 1 105 ? 17.434 -1.175 -33.130 1.00 91.06 105 VAL A CA 1
ATOM 801 C C . VAL A 1 105 ? 16.247 -0.464 -32.481 1.00 91.06 105 VAL A C 1
ATOM 803 O O . VAL A 1 105 ? 15.914 -0.764 -31.340 1.00 91.06 105 VAL A O 1
ATOM 806 N N . ILE A 1 106 ? 15.540 0.402 -33.211 1.00 90.88 106 ILE A N 1
ATOM 807 C CA . ILE A 1 106 ? 14.347 1.098 -32.703 1.00 90.88 106 ILE A CA 1
ATOM 808 C C . ILE A 1 106 ? 13.269 0.094 -32.279 1.00 90.88 106 ILE A C 1
ATOM 810 O O . ILE A 1 106 ? 12.704 0.221 -31.196 1.00 90.88 106 ILE A O 1
ATOM 814 N N . LYS A 1 107 ? 13.005 -0.939 -33.089 1.00 92.44 107 LYS A N 1
ATOM 815 C CA . LYS A 1 107 ? 12.045 -2.000 -32.746 1.00 92.44 107 LYS A CA 1
ATOM 816 C C . LYS A 1 107 ? 12.453 -2.744 -31.476 1.00 92.44 107 LYS A C 1
ATOM 818 O O . LYS A 1 107 ? 11.602 -2.987 -30.624 1.00 92.44 107 LYS A O 1
ATOM 823 N N . GLN A 1 108 ? 13.736 -3.074 -31.328 1.00 90.38 108 GLN A N 1
ATOM 824 C CA . GLN A 1 108 ? 14.253 -3.720 -30.120 1.00 90.38 108 GLN A CA 1
ATOM 825 C C . GLN A 1 108 ? 14.105 -2.817 -28.889 1.00 90.38 108 GLN A C 1
ATOM 827 O O . GLN A 1 108 ? 13.569 -3.261 -27.877 1.00 90.38 108 GLN A O 1
ATOM 832 N N . THR A 1 109 ? 14.490 -1.545 -28.984 1.00 91.06 109 THR A N 1
ATOM 833 C CA . THR A 1 109 ? 14.353 -0.571 -27.892 1.00 91.06 109 THR A CA 1
ATOM 834 C C . THR A 1 109 ? 12.892 -0.355 -27.504 1.00 91.06 109 THR A C 1
ATOM 836 O O . THR A 1 109 ? 12.555 -0.383 -26.323 1.00 91.06 109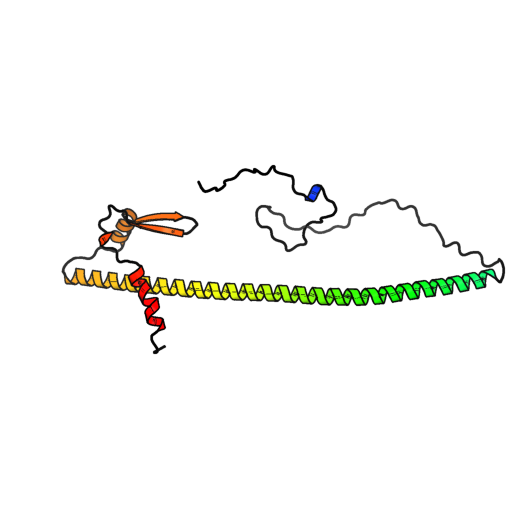 THR A O 1
ATOM 839 N N . ASN A 1 110 ? 11.993 -0.219 -28.480 1.00 92.81 110 ASN A N 1
ATOM 840 C CA . ASN A 1 110 ? 10.564 -0.059 -28.219 1.00 92.81 110 ASN A CA 1
ATOM 841 C C . ASN A 1 110 ? 9.967 -1.300 -27.550 1.00 92.81 110 ASN A C 1
ATOM 843 O O . ASN A 1 110 ? 9.175 -1.166 -26.620 1.00 92.81 110 ASN A O 1
ATOM 847 N N . ALA A 1 111 ? 10.373 -2.501 -27.970 1.00 92.75 111 ALA A N 1
ATOM 848 C CA . ALA A 1 111 ? 9.945 -3.740 -27.327 1.00 92.75 111 ALA A CA 1
ATOM 849 C C . ALA A 1 111 ? 10.441 -3.832 -25.874 1.00 92.75 111 ALA A C 1
ATOM 851 O O . ALA A 1 111 ? 9.687 -4.242 -24.991 1.00 92.75 111 ALA A O 1
ATOM 852 N N . ILE A 1 112 ? 11.681 -3.408 -25.607 1.00 91.56 112 ILE A N 1
ATOM 853 C CA . ILE A 1 112 ? 12.241 -3.354 -24.250 1.00 91.56 112 ILE A CA 1
ATOM 854 C C . ILE A 1 112 ? 11.462 -2.357 -23.389 1.00 91.56 112 ILE A C 1
ATOM 856 O O . ILE A 1 112 ? 11.040 -2.706 -22.289 1.00 91.56 112 ILE A O 1
ATOM 860 N N . ASN A 1 113 ? 11.209 -1.152 -23.899 1.00 92.19 113 ASN A N 1
ATOM 861 C CA . ASN A 1 113 ? 10.477 -0.116 -23.174 1.00 92.19 113 ASN A CA 1
ATOM 862 C C . ASN A 1 113 ? 9.029 -0.534 -22.890 1.00 92.19 113 ASN A C 1
ATOM 864 O O . ASN A 1 113 ? 8.548 -0.368 -21.770 1.00 92.19 113 ASN A O 1
ATOM 868 N N . ALA A 1 114 ? 8.350 -1.141 -23.867 1.00 93.25 114 ALA A N 1
ATOM 869 C CA . ALA A 1 114 ? 7.003 -1.671 -23.683 1.00 93.25 114 ALA A CA 1
ATOM 870 C C . ALA A 1 114 ? 6.974 -2.770 -22.611 1.00 93.25 114 ALA A C 1
ATOM 872 O O . ALA A 1 114 ? 6.109 -2.762 -21.733 1.00 93.25 114 ALA A O 1
ATOM 873 N N . LYS A 1 115 ? 7.958 -3.678 -22.624 1.00 94.56 115 LYS A N 1
ATOM 874 C CA . LYS A 1 115 ? 8.090 -4.725 -21.605 1.00 94.56 115 LYS A CA 1
ATOM 875 C C . LYS A 1 115 ? 8.373 -4.141 -20.220 1.00 94.56 115 LYS A C 1
ATOM 877 O O . LYS A 1 115 ? 7.771 -4.586 -19.246 1.00 94.56 115 LYS A O 1
ATOM 882 N N . ALA A 1 116 ? 9.245 -3.141 -20.124 1.00 94.00 116 ALA A N 1
ATOM 883 C CA . ALA A 1 116 ? 9.543 -2.457 -18.868 1.00 94.00 116 ALA A CA 1
ATOM 884 C C . ALA A 1 116 ? 8.296 -1.758 -18.304 1.00 94.00 116 ALA A C 1
ATOM 886 O O . ALA A 1 116 ? 7.985 -1.907 -17.123 1.00 94.00 116 ALA A O 1
ATOM 887 N N . MET A 1 117 ? 7.523 -1.076 -19.155 1.00 93.88 117 MET A N 1
ATOM 888 C CA . MET A 1 117 ? 6.255 -0.461 -18.759 1.00 93.88 117 MET A CA 1
ATOM 889 C C . MET A 1 117 ? 5.252 -1.510 -18.265 1.00 93.88 117 MET A C 1
ATOM 891 O O . MET A 1 117 ? 4.636 -1.331 -17.216 1.00 93.88 117 MET A O 1
ATOM 895 N N . GLN A 1 118 ? 5.114 -2.629 -18.977 1.00 94.50 118 GLN A N 1
ATOM 896 C CA . GLN A 1 118 ? 4.225 -3.714 -18.565 1.00 94.50 118 GLN A CA 1
ATOM 897 C C . GLN A 1 118 ? 4.657 -4.318 -17.221 1.00 94.50 118 GLN A C 1
ATOM 899 O O . GLN A 1 118 ? 3.818 -4.580 -16.359 1.00 94.50 118 GLN A O 1
ATOM 904 N N . GLN A 1 119 ? 5.959 -4.504 -17.006 1.00 94.94 119 GLN A N 1
ATOM 905 C CA . GLN A 1 119 ? 6.492 -4.984 -15.734 1.00 94.94 119 GLN A CA 1
ATOM 906 C C . GLN A 1 119 ? 6.196 -3.999 -14.595 1.00 94.94 119 GLN A C 1
ATOM 908 O O . GLN A 1 119 ? 5.747 -4.422 -13.529 1.00 94.94 119 GLN A O 1
ATOM 913 N N . GLN A 1 120 ? 6.368 -2.696 -14.828 1.00 94.25 120 GLN A N 1
ATOM 914 C CA . GLN A 1 120 ? 6.026 -1.653 -13.860 1.00 94.25 120 GLN A CA 1
ATOM 915 C C . GLN A 1 120 ? 4.535 -1.697 -13.495 1.00 94.25 120 GLN A C 1
ATOM 917 O O . GLN A 1 120 ? 4.184 -1.656 -12.315 1.00 94.25 120 GLN A O 1
ATOM 922 N N . GLN A 1 121 ? 3.655 -1.843 -14.490 1.00 95.56 121 GLN A N 1
ATOM 923 C CA . GLN A 1 121 ? 2.211 -1.972 -14.273 1.00 95.56 121 GLN A CA 1
ATOM 924 C C . GLN A 1 121 ? 1.866 -3.218 -13.450 1.00 95.56 121 GLN A C 1
ATOM 926 O O . GLN A 1 121 ? 1.052 -3.146 -12.531 1.00 95.56 121 GLN A O 1
ATOM 931 N N . GLN A 1 122 ? 2.513 -4.353 -13.725 1.00 95.50 122 GLN A N 1
ATOM 932 C CA . GLN A 1 122 ? 2.307 -5.579 -12.951 1.00 95.50 122 GLN A CA 1
ATOM 933 C C . GLN A 1 122 ? 2.777 -5.438 -11.502 1.00 95.50 122 GLN A C 1
ATOM 935 O O . GLN A 1 122 ? 2.097 -5.915 -10.594 1.00 95.50 122 GLN A O 1
ATOM 940 N N . ILE A 1 123 ? 3.918 -4.788 -11.264 1.00 95.38 123 ILE A N 1
ATOM 941 C CA . ILE A 1 123 ? 4.418 -4.530 -9.907 1.00 95.38 123 ILE A CA 1
ATOM 942 C C . ILE A 1 123 ? 3.442 -3.622 -9.153 1.00 95.38 123 ILE A C 1
ATOM 944 O O . ILE A 1 123 ? 3.061 -3.943 -8.029 1.00 95.38 123 ILE A O 1
ATOM 948 N N . ALA A 1 124 ? 2.976 -2.542 -9.784 1.00 95.81 124 ALA A N 1
ATOM 949 C CA . ALA A 1 124 ? 2.002 -1.634 -9.185 1.00 95.81 124 ALA A CA 1
ATOM 950 C C . ALA A 1 124 ? 0.677 -2.343 -8.855 1.00 95.81 124 ALA A C 1
ATOM 952 O O . ALA A 1 124 ? 0.141 -2.175 -7.759 1.00 95.81 124 ALA A O 1
ATOM 953 N N . ALA A 1 125 ? 0.176 -3.191 -9.759 1.00 95.12 125 ALA A N 1
ATOM 954 C CA . ALA A 1 125 ? -1.034 -3.976 -9.528 1.00 95.12 125 ALA A CA 1
ATOM 955 C C . ALA A 1 125 ? -0.868 -4.966 -8.362 1.00 95.12 125 ALA A C 1
ATOM 957 O O . ALA A 1 125 ? -1.753 -5.072 -7.514 1.00 95.12 125 ALA A O 1
ATOM 958 N N . LYS A 1 126 ? 0.282 -5.651 -8.278 1.00 95.06 126 LYS A N 1
ATOM 959 C CA . LYS A 1 126 ? 0.604 -6.555 -7.161 1.00 95.06 126 LYS A CA 1
ATOM 960 C C . LYS A 1 126 ? 0.677 -5.809 -5.833 1.00 95.06 126 LYS A C 1
ATOM 962 O O . LYS A 1 126 ? 0.089 -6.267 -4.859 1.00 95.06 126 LYS A O 1
ATOM 967 N N . TYR A 1 127 ? 1.351 -4.661 -5.802 1.00 95.06 127 TYR A N 1
ATOM 968 C CA . TYR A 1 127 ? 1.445 -3.831 -4.603 1.00 95.06 127 TYR A CA 1
ATOM 969 C C . TYR A 1 127 ? 0.063 -3.361 -4.137 1.00 95.06 127 TYR A C 1
ATOM 971 O O . TYR A 1 127 ? -0.270 -3.493 -2.961 1.00 95.06 127 TYR A O 1
ATOM 979 N N . LYS A 1 128 ? -0.782 -2.896 -5.066 1.00 95.19 128 LYS A N 1
ATOM 980 C CA . LYS A 1 128 ? -2.161 -2.501 -4.762 1.00 95.19 128 LYS A CA 1
ATOM 981 C C . LYS A 1 128 ? -2.968 -3.665 -4.182 1.00 95.19 128 LYS A C 1
ATOM 983 O O . LYS A 1 128 ? -3.611 -3.497 -3.152 1.00 95.19 128 LYS A O 1
ATOM 988 N N . ALA A 1 129 ? -2.895 -4.846 -4.794 1.00 94.69 129 ALA A N 1
ATOM 989 C CA . ALA A 1 129 ? -3.601 -6.027 -4.303 1.00 94.69 129 ALA A CA 1
ATOM 990 C C . ALA A 1 129 ? -3.138 -6.442 -2.894 1.00 94.69 129 ALA A C 1
ATOM 992 O O . ALA A 1 129 ? -3.968 -6.749 -2.041 1.00 94.69 129 ALA A O 1
ATOM 993 N N . GLN A 1 130 ? -1.829 -6.408 -2.625 1.00 94.19 130 GLN A N 1
ATOM 994 C CA . GLN A 1 130 ? -1.275 -6.698 -1.297 1.00 94.19 130 GLN A CA 1
ATOM 995 C C . GLN A 1 130 ? -1.723 -5.670 -0.254 1.00 94.19 130 GLN A C 1
ATOM 997 O O . GLN A 1 130 ? -2.121 -6.043 0.848 1.00 94.19 130 GLN A O 1
ATOM 1002 N N . TYR A 1 131 ? -1.706 -4.385 -0.606 1.00 93.88 131 TYR A N 1
ATOM 1003 C CA . TYR A 1 131 ? -2.173 -3.318 0.272 1.00 93.88 131 TYR A CA 1
ATOM 1004 C C . TYR A 1 131 ? -3.664 -3.466 0.606 1.00 93.88 131 TYR A C 1
ATOM 1006 O O . TYR A 1 131 ? -4.054 -3.379 1.769 1.00 93.88 131 TYR A O 1
ATOM 1014 N N . GLU A 1 132 ? -4.501 -3.765 -0.390 1.00 92.56 132 GLU A N 1
ATOM 1015 C CA . GLU A 1 132 ? -5.930 -4.011 -0.179 1.00 92.56 132 GLU A CA 1
ATOM 1016 C C . GLU A 1 132 ? -6.186 -5.237 0.707 1.00 92.56 132 GLU A C 1
ATOM 1018 O O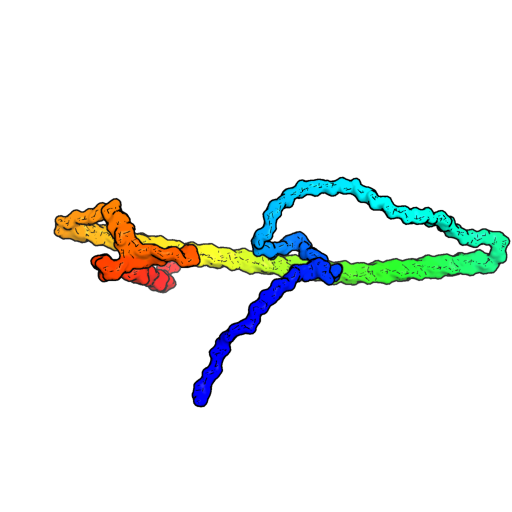 . GLU A 1 132 ? -7.064 -5.200 1.571 1.00 92.56 132 GLU A O 1
ATOM 1023 N N . GLN A 1 133 ? -5.424 -6.321 0.527 1.00 92.00 133 GLN A N 1
ATOM 1024 C CA . GLN A 1 133 ? -5.505 -7.497 1.397 1.00 92.00 133 GLN A CA 1
ATOM 1025 C C . GLN A 1 133 ? -5.141 -7.145 2.840 1.00 92.00 133 GLN A C 1
ATOM 1027 O O . GLN A 1 133 ? -5.906 -7.457 3.753 1.00 92.00 133 GLN A O 1
ATOM 1032 N N . HIS A 1 134 ? -4.037 -6.427 3.039 1.00 91.00 134 HIS A N 1
ATOM 1033 C CA . HIS A 1 134 ? -3.613 -5.982 4.360 1.00 91.00 134 HIS A CA 1
ATOM 1034 C C . HIS A 1 134 ? -4.669 -5.093 5.034 1.00 91.00 134 HIS A C 1
ATOM 1036 O O . HIS A 1 134 ? -5.012 -5.299 6.198 1.00 91.00 134 HIS A O 1
ATOM 1042 N N . LEU A 1 135 ? -5.265 -4.156 4.293 1.00 90.31 135 LEU A N 1
ATOM 1043 C CA . LEU A 1 135 ? -6.321 -3.294 4.818 1.00 90.31 135 LEU A CA 1
ATOM 1044 C C . LEU A 1 135 ? -7.557 -4.099 5.252 1.00 90.31 135 LEU A C 1
ATOM 1046 O O . LEU A 1 135 ? -8.136 -3.828 6.306 1.00 90.31 135 LEU A O 1
ATOM 1050 N N . ARG A 1 136 ? -7.942 -5.129 4.485 1.00 88.94 136 ARG A N 1
ATOM 1051 C CA . ARG A 1 136 ? -9.031 -6.045 4.870 1.00 88.94 136 ARG A CA 1
ATOM 1052 C C . ARG A 1 136 ? -8.698 -6.831 6.135 1.00 88.94 136 ARG A C 1
ATOM 1054 O O . ARG A 1 136 ? -9.588 -7.045 6.955 1.00 88.94 136 ARG A O 1
ATOM 1061 N N . GLU A 1 137 ? -7.453 -7.264 6.312 1.00 88.25 137 GLU A N 1
ATOM 1062 C CA . GLU A 1 137 ? -7.011 -7.956 7.530 1.00 88.25 137 GLU A CA 1
ATOM 1063 C C . GLU A 1 137 ? -7.086 -7.046 8.757 1.00 88.25 137 GLU A C 1
ATOM 1065 O O . GLU A 1 137 ? -7.674 -7.432 9.769 1.00 88.25 137 GLU A O 1
ATOM 1070 N N . VAL A 1 138 ? -6.570 -5.818 8.650 1.00 87.12 138 VAL A N 1
ATOM 1071 C CA . VAL A 1 138 ? -6.627 -4.814 9.723 1.00 87.12 138 VAL A CA 1
ATOM 1072 C C . VAL A 1 138 ? -8.076 -4.463 10.069 1.00 87.12 138 VAL A C 1
ATOM 1074 O O . VAL A 1 138 ? -8.448 -4.447 11.243 1.00 87.12 138 VAL A O 1
ATOM 1077 N N . SER A 1 139 ? -8.926 -4.257 9.060 1.00 86.69 139 SER A N 1
ATOM 1078 C CA . SER A 1 139 ? -10.357 -3.997 9.255 1.00 86.69 139 SER A CA 1
ATOM 1079 C C . SER A 1 139 ? -11.061 -5.167 9.955 1.00 86.69 139 SER A C 1
ATOM 1081 O O . SER A 1 139 ? -11.777 -4.962 10.937 1.00 86.69 139 SER A O 1
ATOM 1083 N N . ARG A 1 140 ? -10.802 -6.412 9.532 1.00 87.94 140 ARG A N 1
ATOM 1084 C CA . ARG A 1 140 ? -11.349 -7.618 10.180 1.00 87.94 140 ARG A CA 1
ATOM 1085 C C . ARG A 1 140 ? -10.896 -7.749 11.632 1.00 87.94 140 ARG A C 1
ATOM 1087 O O . ARG A 1 140 ? -11.713 -8.071 12.494 1.00 87.94 140 ARG A O 1
ATOM 1094 N N . ALA A 1 141 ? -9.617 -7.509 11.905 1.00 86.25 141 ALA A N 1
ATOM 1095 C CA . ALA A 1 141 ? -9.057 -7.510 13.253 1.00 86.25 141 ALA A CA 1
ATOM 1096 C C . ALA A 1 141 ? -9.746 -6.472 14.152 1.00 86.25 141 ALA A C 1
ATOM 1098 O O . ALA A 1 141 ? -10.181 -6.807 15.255 1.00 86.25 141 ALA A O 1
ATOM 1099 N N . SER A 1 142 ? -9.907 -5.245 13.650 1.00 86.75 142 SER A N 1
ATOM 1100 C CA . SER A 1 142 ? -10.601 -4.161 14.348 1.00 86.75 142 SER A CA 1
ATOM 1101 C C . SER A 1 142 ? -12.059 -4.523 14.649 1.00 86.75 142 SER A C 1
ATOM 1103 O O . SER A 1 142 ? -12.463 -4.492 15.808 1.00 86.75 142 SER A O 1
ATOM 1105 N N . HIS A 1 143 ? -12.826 -4.985 13.656 1.00 87.69 143 HIS A N 1
ATOM 1106 C CA . HIS A 1 143 ? -14.226 -5.380 13.854 1.00 87.69 143 HIS A CA 1
ATOM 1107 C C . HIS A 1 143 ? -14.396 -6.502 14.880 1.00 87.69 143 HIS A C 1
ATOM 1109 O O . HIS A 1 143 ? -15.315 -6.457 15.696 1.00 87.69 143 HIS A O 1
ATOM 1115 N N . ARG A 1 144 ? -13.495 -7.490 14.893 1.00 86.94 144 ARG A N 1
ATOM 1116 C CA . ARG A 1 144 ? -13.505 -8.554 15.907 1.00 86.94 144 ARG A CA 1
ATOM 1117 C C . ARG A 1 144 ? -13.249 -8.006 17.308 1.00 86.94 144 ARG A C 1
ATOM 1119 O O . ARG A 1 144 ? -13.938 -8.409 18.242 1.00 86.94 144 ARG A O 1
ATOM 1126 N N . ALA A 1 145 ? -12.280 -7.104 17.462 1.00 87.31 145 ALA A N 1
ATOM 1127 C CA . ALA A 1 145 ? -11.996 -6.472 18.747 1.00 87.31 145 ALA A CA 1
ATOM 1128 C C . ALA A 1 145 ? -13.197 -5.645 19.234 1.00 87.31 145 ALA A C 1
ATOM 1130 O O . ALA A 1 145 ? -13.631 -5.817 20.373 1.00 87.31 145 ALA A O 1
ATOM 1131 N N . THR A 1 146 ? -13.802 -4.837 18.356 1.00 88.31 146 THR A N 1
ATOM 1132 C CA . THR A 1 146 ? -15.016 -4.068 18.664 1.00 88.31 146 THR A CA 1
ATOM 1133 C C . THR A 1 146 ? -16.181 -4.977 19.052 1.00 88.31 146 THR A C 1
ATOM 1135 O O . THR A 1 146 ? -16.882 -4.685 20.016 1.00 88.31 146 THR A O 1
ATOM 1138 N N . PHE A 1 147 ? -16.368 -6.105 18.361 1.00 89.62 147 PHE A N 1
ATOM 1139 C CA . PHE A 1 147 ? -17.421 -7.065 18.693 1.00 89.62 147 PHE A CA 1
ATOM 1140 C C . PHE A 1 147 ? -17.208 -7.698 20.073 1.00 89.62 147 PHE A C 1
ATOM 1142 O O . PHE A 1 147 ? -18.128 -7.709 20.888 1.00 89.62 147 PHE A O 1
ATOM 1149 N N . LYS A 1 148 ? -15.987 -8.159 20.381 1.00 90.19 148 LYS A N 1
ATOM 1150 C CA . LYS A 1 148 ? -15.650 -8.695 21.712 1.00 90.19 148 LYS A CA 1
ATOM 1151 C C . LYS A 1 148 ? -15.877 -7.662 22.815 1.00 90.19 148 LYS A C 1
ATOM 1153 O O . LYS A 1 148 ? -16.424 -8.001 23.859 1.00 90.19 148 LYS A O 1
ATOM 1158 N N . MET A 1 149 ? -15.491 -6.411 22.572 1.00 89.25 149 MET A N 1
ATOM 1159 C CA . MET A 1 149 ? -15.722 -5.310 23.505 1.00 89.25 149 MET A CA 1
ATOM 1160 C C . MET A 1 149 ? -17.221 -5.041 23.696 1.00 89.25 149 MET A C 1
ATOM 1162 O O . MET A 1 149 ? -17.673 -4.909 24.828 1.00 89.25 149 MET A O 1
ATOM 1166 N N . GLY A 1 150 ? -18.010 -5.035 22.618 1.00 88.75 150 GLY A N 1
ATOM 1167 C CA . GLY A 1 150 ? -19.467 -4.900 22.692 1.00 88.75 150 GLY A CA 1
ATOM 1168 C C . GLY A 1 150 ? -20.121 -6.013 23.514 1.00 88.75 150 GLY A C 1
ATOM 1169 O O . GLY A 1 150 ? -20.961 -5.737 24.372 1.00 88.75 150 GLY A O 1
ATOM 1170 N N . VAL A 1 151 ? -19.680 -7.261 23.324 1.00 90.94 151 VAL A N 1
ATOM 1171 C CA . VAL A 1 151 ? -20.130 -8.404 24.133 1.00 90.94 151 VAL A CA 1
ATOM 1172 C C . VAL A 1 151 ? -19.728 -8.230 25.598 1.00 90.94 151 VAL A C 1
ATOM 1174 O O . VAL A 1 151 ? -20.577 -8.388 26.474 1.00 90.94 151 VAL A O 1
ATOM 1177 N N . HIS A 1 152 ? -18.4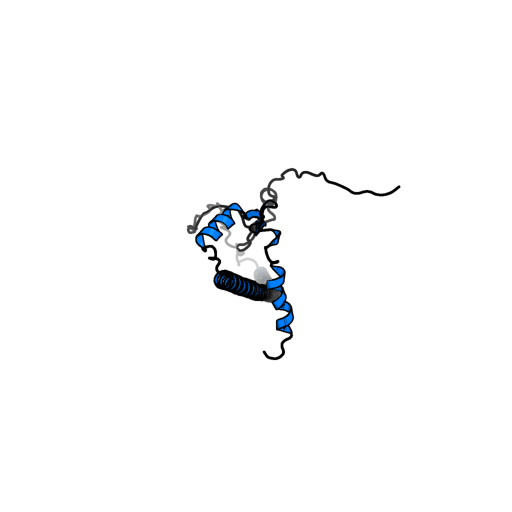85 -7.837 25.883 1.00 90.50 152 HIS A N 1
ATOM 1178 C CA . HIS A 1 152 ? -18.031 -7.590 27.252 1.00 90.50 152 HIS A CA 1
ATOM 1179 C C . HIS A 1 152 ? -18.879 -6.517 27.950 1.00 90.50 152 HIS A C 1
ATOM 1181 O O . HIS A 1 152 ? -19.359 -6.737 29.058 1.00 90.50 152 HIS A O 1
ATOM 1187 N N . ILE A 1 153 ? -19.164 -5.402 27.272 1.00 89.50 153 ILE A N 1
ATOM 1188 C CA . ILE A 1 153 ? -20.034 -4.344 27.802 1.00 89.50 153 ILE A CA 1
ATOM 1189 C C . ILE A 1 153 ? -21.446 -4.881 28.071 1.00 89.50 153 ILE A C 1
ATOM 1191 O O . ILE A 1 153 ? -22.030 -4.576 29.108 1.00 89.50 153 ILE A O 1
ATOM 1195 N N . SER A 1 154 ? -22.008 -5.698 27.174 1.00 89.62 154 SER A N 1
ATOM 1196 C CA . SER A 1 154 ? -23.332 -6.300 27.393 1.00 89.62 154 SER A CA 1
ATOM 1197 C C . SER A 1 154 ? -23.357 -7.249 28.598 1.00 89.62 154 SER A C 1
ATOM 1199 O O . SER A 1 154 ? -24.323 -7.250 29.359 1.00 89.62 154 SER A O 1
ATOM 1201 N N . MET A 1 155 ? -22.270 -7.995 28.817 1.00 91.69 155 MET A N 1
ATOM 1202 C CA . MET A 1 155 ? -22.108 -8.883 29.965 1.00 91.69 155 MET A CA 1
ATOM 1203 C C . MET A 1 155 ? -22.026 -8.090 31.272 1.00 91.69 155 MET A C 1
ATOM 1205 O O . MET A 1 155 ? -22.723 -8.432 32.222 1.00 91.69 155 MET A O 1
ATOM 1209 N N . LEU A 1 156 ? -21.262 -6.993 31.298 1.00 90.75 156 LEU A N 1
ATOM 1210 C CA . LEU A 1 156 ? -21.197 -6.089 32.451 1.00 90.75 156 LEU A CA 1
ATOM 1211 C C . LEU A 1 156 ? -22.566 -5.471 32.758 1.00 90.75 156 LEU A C 1
ATOM 1213 O O . LEU A 1 156 ? -22.992 -5.450 33.908 1.00 90.75 156 LEU A O 1
ATOM 1217 N N . LYS A 1 157 ? -23.304 -5.029 31.732 1.00 90.12 157 LYS A N 1
ATOM 1218 C CA . LYS A 1 157 ? -24.671 -4.513 31.911 1.00 90.12 157 LYS A CA 1
ATOM 1219 C C . LYS A 1 157 ? -25.601 -5.561 32.512 1.00 90.12 157 LYS A C 1
ATOM 1221 O O . LYS A 1 157 ? -26.359 -5.239 33.417 1.00 90.12 157 LYS A O 1
ATOM 1226 N N . LYS A 1 158 ? -25.523 -6.808 32.040 1.00 92.69 158 LYS A N 1
ATOM 1227 C CA . LYS A 1 158 ? -26.296 -7.916 32.610 1.00 92.69 158 LYS A CA 1
ATOM 1228 C C . LYS A 1 158 ? -25.937 -8.153 34.079 1.00 92.69 158 LYS A C 1
ATOM 1230 O O . LYS A 1 158 ? -26.839 -8.270 34.893 1.00 92.69 158 LYS A O 1
ATOM 1235 N N . GLN A 1 159 ? -24.650 -8.170 34.420 1.00 93.06 159 GLN A N 1
ATOM 1236 C CA . GLN A 1 159 ? -24.192 -8.354 35.801 1.00 93.06 159 GLN A CA 1
ATOM 1237 C C . GLN A 1 159 ? -24.670 -7.236 36.736 1.00 93.06 159 GLN A C 1
ATOM 1239 O O . GLN A 1 159 ? -25.033 -7.518 37.872 1.00 93.06 159 GLN A O 1
ATOM 1244 N N . LEU A 1 160 ? -24.702 -5.986 36.265 1.00 92.81 160 LEU A N 1
ATOM 1245 C CA . LEU A 1 160 ? -25.243 -4.862 37.036 1.00 92.81 160 LEU A CA 1
ATOM 1246 C C . LEU A 1 160 ? -26.743 -5.027 37.295 1.00 92.81 160 LEU A C 1
ATOM 1248 O O . LEU A 1 160 ? -27.174 -4.895 38.438 1.00 92.81 160 LEU A O 1
ATOM 1252 N N . ILE A 1 161 ? -27.507 -5.400 36.263 1.00 93.31 161 ILE A N 1
ATOM 1253 C CA . ILE A 1 161 ? -28.944 -5.679 36.388 1.00 93.31 161 ILE A CA 1
ATOM 1254 C C . ILE A 1 161 ? -29.181 -6.827 37.378 1.00 93.31 161 ILE A C 1
ATOM 1256 O O . ILE A 1 161 ? -30.018 -6.704 38.270 1.00 93.31 161 ILE A O 1
ATOM 1260 N N . ASP A 1 162 ? -28.416 -7.916 37.261 1.00 94.12 162 ASP A N 1
ATOM 1261 C CA . ASP A 1 162 ? -28.510 -9.078 38.153 1.00 94.12 162 ASP A CA 1
ATOM 1262 C C . ASP A 1 162 ? -28.135 -8.706 39.614 1.00 94.12 162 ASP A C 1
ATOM 1264 O O . ASP A 1 162 ? -28.627 -9.327 40.555 1.00 94.12 162 ASP A O 1
ATOM 1268 N N . ALA A 1 163 ? -27.319 -7.662 39.822 1.00 93.62 163 ALA A N 1
ATOM 1269 C CA . ALA A 1 163 ? -26.967 -7.098 41.132 1.00 93.62 163 ALA A CA 1
ATOM 1270 C C . ALA A 1 163 ? -27.945 -6.015 41.644 1.00 93.62 163 ALA A C 1
ATOM 1272 O O . ALA A 1 163 ? -27.716 -5.440 42.709 1.00 93.62 163 ALA A O 1
ATOM 1273 N N . GLY A 1 164 ? -29.023 -5.721 40.907 1.00 92.19 164 GLY A N 1
ATOM 1274 C CA . GLY A 1 164 ? -30.021 -4.709 41.272 1.00 92.19 164 GLY A CA 1
ATOM 1275 C C . GLY A 1 164 ? -29.590 -3.259 41.019 1.00 92.19 164 GLY A C 1
ATOM 1276 O O . GLY A 1 164 ? -30.191 -2.342 41.575 1.00 92.19 164 GLY A O 1
ATOM 1277 N N . LEU A 1 165 ? -28.554 -3.041 40.205 1.00 91.50 165 LEU A N 1
ATOM 1278 C CA . LEU A 1 165 ? -28.072 -1.721 39.799 1.00 91.50 165 LEU A CA 1
ATOM 1279 C C . LEU A 1 165 ? -28.488 -1.428 38.354 1.00 91.50 165 LEU A C 1
ATOM 1281 O O . LEU A 1 165 ? -28.218 -2.217 37.447 1.00 91.50 165 LEU A O 1
ATOM 1285 N N . ASP A 1 166 ? -29.090 -0.262 38.119 1.00 89.38 166 ASP A N 1
ATOM 1286 C CA . ASP A 1 166 ? -29.476 0.145 36.768 1.00 89.38 166 ASP A CA 1
ATOM 1287 C C . ASP A 1 166 ? -28.253 0.606 35.952 1.00 89.38 166 ASP A C 1
ATOM 1289 O O . ASP A 1 166 ? -27.537 1.526 36.362 1.00 89.38 166 ASP A O 1
ATOM 1293 N N . PRO A 1 167 ? -27.986 0.003 34.777 1.00 87.12 167 PRO A N 1
ATOM 1294 C CA . PRO A 1 167 ? -26.854 0.385 33.949 1.00 87.12 167 PRO A CA 1
ATOM 1295 C C . PRO A 1 167 ? -27.070 1.751 33.287 1.00 87.12 167 PRO A C 1
ATOM 1297 O O . PRO A 1 167 ? -28.159 2.084 32.818 1.00 87.12 167 PRO A O 1
ATOM 1300 N N . VAL A 1 168 ? -25.981 2.510 33.157 1.00 86.62 168 VAL A N 1
ATOM 1301 C CA . VAL A 1 168 ? -25.976 3.823 32.498 1.00 86.62 168 VAL A CA 1
ATOM 1302 C C . VAL A 1 168 ? -26.437 3.707 31.036 1.00 86.62 168 VAL A C 1
ATOM 1304 O O . VAL A 1 168 ? -26.033 2.800 30.291 1.00 86.62 168 VAL A O 1
ATOM 1307 N N . LYS A 1 169 ? -27.299 4.642 30.614 1.00 87.75 169 LYS A N 1
ATOM 1308 C CA . LYS A 1 169 ? -27.817 4.714 29.239 1.00 87.75 169 LYS A CA 1
ATOM 1309 C C . LYS A 1 169 ? -26.714 5.121 28.261 1.00 87.75 169 LYS A C 1
ATOM 1311 O O . LYS A 1 169 ? -25.788 5.846 28.612 1.00 87.75 169 LYS A O 1
ATOM 1316 N N . ALA A 1 170 ? -26.840 4.680 27.008 1.00 82.25 170 ALA A N 1
ATOM 1317 C CA . ALA A 1 170 ? -25.845 4.957 25.970 1.00 82.25 170 ALA A CA 1
ATOM 1318 C C . ALA A 1 170 ? -25.601 6.464 25.777 1.00 82.25 170 ALA A C 1
ATOM 1320 O O . ALA A 1 170 ? -24.452 6.880 25.684 1.00 82.25 170 ALA A O 1
ATOM 1321 N N . ASP A 1 171 ? -26.657 7.278 25.801 1.00 87.44 171 ASP A N 1
ATOM 1322 C CA . ASP A 1 171 ? -26.550 8.725 25.578 1.00 87.44 171 ASP A CA 1
ATOM 1323 C C . ASP A 1 171 ? -25.754 9.433 26.683 1.00 87.44 171 ASP A C 1
ATOM 1325 O O . ASP A 1 171 ? -24.929 10.300 26.402 1.00 87.44 171 ASP A O 1
ATOM 1329 N N . GLN A 1 172 ? -25.946 9.016 27.938 1.00 87.31 172 GLN A N 1
ATOM 1330 C CA . GLN A 1 172 ? -25.195 9.542 29.082 1.00 87.31 172 GLN A CA 1
ATOM 1331 C C . GLN A 1 172 ? -23.718 9.139 29.004 1.00 87.31 172 GLN A C 1
ATOM 1333 O O . GLN A 1 172 ? -22.840 9.971 29.211 1.00 87.31 172 GLN A O 1
ATOM 1338 N N . ALA A 1 173 ? -23.438 7.893 28.609 1.00 83.94 173 ALA A N 1
ATOM 1339 C CA . ALA A 1 173 ? -22.071 7.416 28.424 1.00 83.94 173 ALA A CA 1
ATOM 1340 C C . ALA A 1 173 ? -21.327 8.165 27.300 1.00 83.94 173 ALA A C 1
ATOM 1342 O O . ALA A 1 173 ? -20.127 8.408 27.412 1.00 83.94 173 ALA A O 1
ATOM 1343 N N . VAL A 1 174 ? -22.020 8.555 26.223 1.00 86.25 174 VAL A N 1
ATOM 1344 C CA . VAL A 1 174 ? -21.428 9.358 25.135 1.00 86.25 174 VAL A CA 1
ATOM 1345 C C . VAL A 1 174 ? -21.073 10.764 25.614 1.00 86.25 174 VAL A C 1
ATOM 1347 O O . VAL A 1 174 ? -20.042 11.309 25.215 1.00 86.25 174 VAL A O 1
ATOM 1350 N N . GLU A 1 175 ? -21.896 11.354 26.475 1.00 88.12 175 GLU A N 1
ATOM 1351 C CA . GLU A 1 175 ? -21.622 12.684 27.010 1.00 88.12 175 GLU A CA 1
ATOM 1352 C C . GLU A 1 175 ? -20.439 12.670 27.987 1.00 88.12 175 GLU A C 1
ATOM 1354 O O . GLU A 1 175 ? -19.516 13.474 27.856 1.00 88.12 175 GLU A O 1
ATOM 1359 N N . GLU A 1 176 ? -20.377 11.682 28.883 1.00 84.12 176 GLU A N 1
ATOM 1360 C CA . GLU A 1 176 ? -19.215 11.481 29.758 1.00 84.12 176 GLU A CA 1
ATOM 1361 C C . GLU A 1 176 ? -17.933 11.160 28.977 1.00 84.12 176 GLU A C 1
ATOM 1363 O O . GLU A 1 176 ? -16.843 11.611 29.348 1.00 84.12 176 GLU A O 1
ATOM 1368 N N . TYR A 1 177 ? -18.051 10.427 27.865 1.00 84.62 177 TYR A N 1
ATOM 1369 C CA . TYR A 1 177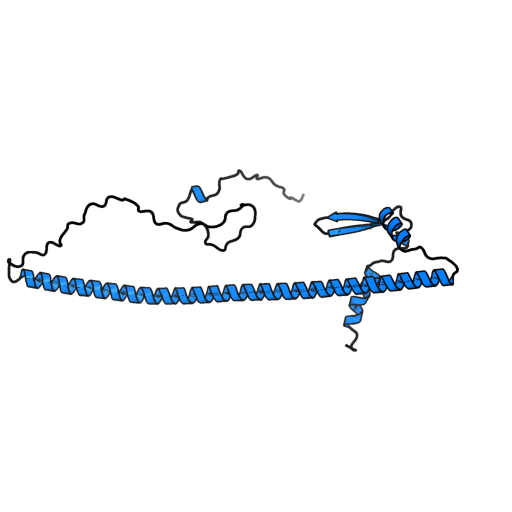 ? -16.939 10.157 26.957 1.00 84.62 177 TYR A CA 1
ATOM 1370 C C . TYR A 1 177 ? -16.356 11.455 26.390 1.00 84.62 177 TYR A C 1
ATOM 1372 O O . TYR A 1 177 ? -15.143 11.653 26.445 1.00 84.62 177 TYR A O 1
ATOM 1380 N N . ARG A 1 178 ? -17.201 12.374 25.904 1.00 83.81 178 ARG A N 1
ATOM 1381 C CA . ARG A 1 178 ? -16.743 13.673 25.379 1.00 83.81 178 ARG A CA 1
ATOM 1382 C C . ARG A 1 178 ? -16.034 14.516 26.435 1.00 83.81 178 ARG A C 1
ATOM 1384 O O . ARG A 1 178 ? -15.123 15.270 26.105 1.00 83.81 178 ARG A O 1
ATOM 1391 N N . GLN A 1 179 ? -16.451 14.396 27.693 1.00 84.19 179 GLN A N 1
ATOM 1392 C CA . GLN A 1 179 ? -15.855 15.137 28.803 1.00 84.19 179 GLN A CA 1
ATOM 1393 C C . GLN A 1 179 ? -14.511 14.541 29.245 1.00 84.19 179 GLN A C 1
ATOM 1395 O O . GLN A 1 179 ? -13.583 15.286 29.565 1.00 84.19 179 GLN A O 1
ATOM 1400 N N . SER A 1 180 ? -14.396 13.211 29.235 1.00 81.44 180 SER A N 1
ATOM 1401 C CA . SER A 1 180 ? -13.264 12.480 29.823 1.00 81.44 180 SER A CA 1
ATOM 1402 C C . SER A 1 180 ? -12.158 12.123 28.823 1.00 81.44 180 SER A C 1
ATOM 1404 O O . SER A 1 180 ? -11.011 11.904 29.225 1.00 81.44 180 SER A O 1
ATOM 1406 N N . VAL A 1 181 ? -12.480 12.043 27.528 1.00 84.94 181 VAL A N 1
ATOM 1407 C CA . VAL A 1 181 ? -11.534 11.669 26.470 1.00 84.94 181 VAL A CA 1
ATOM 1408 C C . VAL A 1 181 ? -10.978 12.910 25.789 1.00 84.94 181 VAL A C 1
ATOM 1410 O O . VAL A 1 181 ? -11.706 13.800 25.351 1.00 84.94 181 VAL A O 1
ATOM 1413 N N . ARG A 1 182 ? -9.651 12.960 25.675 1.00 84.50 182 ARG A N 1
ATOM 1414 C CA . ARG A 1 182 ? -8.944 13.965 24.884 1.00 84.50 182 ARG A CA 1
ATOM 1415 C C . ARG A 1 182 ? -8.504 13.338 23.571 1.00 84.50 182 ARG A C 1
ATOM 1417 O O . ARG A 1 182 ? -7.995 12.217 23.564 1.00 84.50 182 ARG A O 1
ATOM 1424 N N . SER A 1 183 ? -8.682 14.075 22.477 1.00 86.88 183 SER A N 1
ATOM 1425 C CA . SER A 1 183 ? -8.171 13.690 21.166 1.00 86.88 183 SER A CA 1
ATOM 1426 C C . SER A 1 183 ? -7.171 14.711 20.637 1.00 86.88 183 SER A C 1
ATOM 1428 O O . SER A 1 183 ? -7.255 15.914 20.902 1.00 86.88 183 SER A O 1
ATOM 1430 N N . LYS A 1 184 ? -6.180 14.215 19.899 1.00 86.19 184 LYS A N 1
ATOM 1431 C CA . LYS A 1 184 ? -5.231 15.035 19.150 1.00 86.19 184 LYS A CA 1
ATOM 1432 C C . LYS A 1 184 ? -4.971 14.383 17.807 1.00 86.19 184 LYS A C 1
ATOM 1434 O O . LYS A 1 184 ? -4.531 13.239 17.748 1.00 86.19 184 LYS A O 1
ATOM 1439 N N . VAL A 1 185 ? -5.190 15.138 16.740 1.00 86.44 185 VAL A N 1
ATOM 1440 C CA . VAL A 1 185 ? -4.880 14.700 15.380 1.00 86.44 185 VAL A CA 1
ATOM 1441 C C . VAL A 1 185 ? -3.448 15.113 15.047 1.00 86.44 185 VAL A C 1
ATOM 1443 O O . VAL A 1 185 ? -3.086 16.282 15.181 1.00 86.44 185 VAL A O 1
ATOM 1446 N N . VAL A 1 186 ? -2.614 14.153 14.648 1.00 86.12 186 VAL A N 1
ATOM 1447 C CA . VAL A 1 186 ? -1.252 14.392 14.153 1.00 86.12 186 VAL A CA 1
ATOM 1448 C C . VAL A 1 186 ? -1.085 13.604 12.860 1.00 86.12 186 VAL A C 1
ATOM 1450 O O . VAL A 1 186 ? -1.210 12.385 12.875 1.00 86.12 186 VAL A O 1
ATOM 1453 N N . ASN A 1 187 ? -0.780 14.292 11.754 1.00 80.38 187 ASN A N 1
ATOM 1454 C CA . ASN A 1 187 ? -0.571 13.685 10.430 1.00 80.38 187 ASN A CA 1
ATOM 1455 C C . ASN A 1 187 ? -1.727 12.759 9.996 1.00 80.38 187 ASN A C 1
ATOM 1457 O O . ASN A 1 187 ? -1.491 11.599 9.671 1.00 80.38 187 ASN A O 1
ATOM 1461 N N . ASP A 1 188 ? -2.968 13.252 10.058 1.00 82.75 188 ASP A N 1
ATOM 1462 C CA . ASP A 1 188 ? -4.204 12.501 9.759 1.00 82.75 188 ASP A CA 1
ATOM 1463 C C . ASP A 1 188 ? -4.455 11.250 10.627 1.00 82.75 188 ASP A C 1
ATOM 1465 O O . ASP A 1 188 ? -5.367 10.470 10.358 1.00 82.75 188 ASP A O 1
ATOM 1469 N N . VAL A 1 189 ? -3.694 11.072 11.712 1.00 77.88 189 VAL A N 1
ATOM 1470 C CA . VAL A 1 189 ? -3.918 10.026 12.716 1.00 77.88 189 VAL A CA 1
ATOM 1471 C C . VAL A 1 189 ? -4.471 10.660 13.990 1.00 77.88 189 VAL A C 1
ATOM 1473 O O . VAL A 1 189 ? -3.840 11.532 14.591 1.00 77.88 189 VAL A O 1
ATOM 1476 N N . GLU A 1 190 ? -5.658 10.224 14.414 1.00 84.44 190 GLU A N 1
ATOM 1477 C CA . GLU A 1 190 ? -6.269 10.646 15.675 1.00 84.44 190 GLU A CA 1
ATOM 1478 C C . GLU A 1 190 ? -5.743 9.795 16.837 1.00 84.44 190 GLU A C 1
ATOM 1480 O O . GLU A 1 190 ? -5.898 8.574 16.869 1.00 84.44 190 GLU A O 1
ATOM 1485 N N . TYR A 1 191 ? -5.119 10.453 17.811 1.00 83.12 191 TYR A N 1
ATOM 1486 C CA . TYR A 1 191 ? -4.680 9.845 19.060 1.00 83.12 191 TYR A CA 1
ATOM 1487 C C . TYR A 1 191 ? -5.681 10.188 20.154 1.00 83.12 191 TYR A C 1
ATOM 1489 O O . TYR A 1 191 ? -5.921 11.365 20.420 1.00 83.12 191 TYR A O 1
ATOM 1497 N N . LEU A 1 192 ? -6.231 9.160 20.799 1.00 85.44 192 LEU A N 1
ATOM 1498 C CA . LEU A 1 192 ? -7.181 9.299 21.895 1.00 85.44 192 LEU A CA 1
ATOM 1499 C C . LEU A 1 192 ? -6.544 8.800 23.188 1.00 85.44 192 LEU A C 1
ATOM 1501 O O . LEU A 1 192 ? -5.921 7.737 23.213 1.00 85.44 192 LEU A O 1
ATOM 1505 N N . TRP A 1 193 ? -6.713 9.554 24.267 1.00 84.94 193 TRP A N 1
ATOM 1506 C CA . TRP A 1 193 ? -6.328 9.116 25.604 1.00 84.94 193 TRP A CA 1
ATOM 1507 C C . TRP A 1 193 ? -7.284 9.675 26.654 1.00 84.94 193 TRP A C 1
ATOM 1509 O O . TRP A 1 193 ? -7.935 10.705 26.462 1.00 84.94 193 TRP A O 1
ATOM 1519 N N . LEU A 1 194 ? -7.361 8.975 27.781 1.00 83.94 194 LEU A N 1
ATOM 1520 C CA . LEU A 1 194 ? -8.101 9.430 28.950 1.00 83.94 194 LEU A CA 1
ATOM 1521 C C . LEU A 1 194 ? -7.287 10.474 29.712 1.00 83.94 194 LEU A C 1
ATOM 1523 O O . LEU A 1 194 ? -6.060 10.364 29.816 1.00 83.94 194 LEU A O 1
ATOM 1527 N N . ASP A 1 195 ? -7.965 11.478 30.262 1.00 80.69 195 ASP A N 1
ATOM 1528 C CA . ASP A 1 195 ? -7.320 12.417 31.176 1.00 80.69 195 ASP A CA 1
ATOM 1529 C C . ASP A 1 195 ? -6.830 11.679 32.437 1.00 80.69 195 ASP A C 1
ATOM 1531 O O . ASP A 1 195 ? -7.497 10.770 32.943 1.00 80.69 195 ASP A O 1
ATOM 1535 N N . ARG A 1 196 ? -5.659 12.057 32.964 1.00 69.75 196 ARG A N 1
ATOM 1536 C CA . ARG A 1 196 ? -5.051 11.408 34.143 1.00 69.75 196 ARG A CA 1
ATOM 1537 C C . ARG A 1 196 ? -5.877 11.597 35.415 1.00 69.75 196 ARG A C 1
ATOM 1539 O O . ARG A 1 196 ? -5.724 10.819 36.348 1.00 69.75 196 ARG A O 1
ATOM 1546 N N . SER A 1 197 ? -6.720 12.624 35.445 1.00 74.81 197 SER A N 1
ATOM 1547 C CA . SER A 1 197 ? -7.673 12.905 36.520 1.00 74.81 197 SER A CA 1
ATOM 1548 C C . SER A 1 197 ? -8.944 12.051 36.443 1.00 74.81 197 SER A C 1
ATOM 1550 O O . SER A 1 197 ? -9.718 12.036 37.398 1.00 74.81 197 SER A O 1
ATOM 1552 N N . SER A 1 198 ? -9.181 11.348 35.328 1.00 77.25 198 SER A N 1
ATOM 1553 C CA . SER A 1 198 ? -10.414 10.586 35.143 1.00 77.25 198 SER A CA 1
ATOM 1554 C C . SER A 1 198 ? -10.415 9.303 35.990 1.00 77.25 198 SER A C 1
ATOM 1556 O O . SER A 1 198 ? -9.426 8.559 35.994 1.00 77.25 198 SER A O 1
ATOM 1558 N N . PRO A 1 199 ? -11.532 8.981 36.668 1.00 80.62 199 PRO A N 1
ATOM 1559 C CA . PRO A 1 199 ? -11.649 7.750 37.454 1.00 80.62 199 PRO A CA 1
ATOM 1560 C C . PRO A 1 199 ? -11.599 6.491 36.571 1.00 80.62 199 PRO A C 1
ATOM 1562 O O . PRO A 1 199 ? -11.279 5.403 37.039 1.00 80.62 199 PRO A O 1
ATOM 1565 N N . TYR A 1 200 ? -11.865 6.640 35.271 1.00 79.69 200 TYR A N 1
ATOM 1566 C CA . TYR A 1 200 ? -11.967 5.550 34.302 1.00 79.69 200 TYR A CA 1
ATOM 1567 C C . TYR A 1 200 ? -10.618 4.999 33.829 1.00 79.69 200 TYR A C 1
ATOM 1569 O O . TYR A 1 200 ? -10.563 3.898 33.281 1.00 79.69 200 TYR A O 1
ATOM 1577 N N . SER A 1 201 ? -9.520 5.723 34.063 1.00 76.31 201 SER A N 1
ATOM 1578 C CA . SER A 1 201 ? -8.178 5.337 33.607 1.00 76.31 201 SER A CA 1
ATOM 1579 C C . SER A 1 201 ? -7.746 3.949 34.109 1.00 76.31 201 SER A C 1
ATOM 1581 O O . SER A 1 201 ? -7.150 3.179 33.361 1.00 76.31 201 SER A O 1
ATOM 1583 N N . GLN A 1 202 ? -8.109 3.587 35.345 1.00 81.25 202 GLN A N 1
ATOM 1584 C CA . GLN A 1 202 ? -7.750 2.296 35.956 1.00 81.25 202 GLN A CA 1
ATOM 1585 C C . GLN A 1 202 ? -8.715 1.154 35.605 1.00 81.25 202 GLN A C 1
ATOM 1587 O O . GLN A 1 202 ? -8.363 -0.014 35.734 1.00 81.25 202 GLN A O 1
ATOM 1592 N N . LEU A 1 203 ? -9.933 1.489 35.178 1.00 82.94 203 LEU A N 1
ATOM 1593 C CA . LEU A 1 203 ? -11.003 0.534 34.865 1.00 82.94 203 LEU A CA 1
ATOM 1594 C C . LEU A 1 203 ? -11.040 0.172 33.375 1.00 82.94 203 LEU A C 1
ATOM 1596 O O . LEU A 1 203 ? -11.771 -0.731 32.971 1.00 82.94 203 LEU A O 1
ATOM 1600 N N . THR A 1 204 ? -10.284 0.895 32.547 1.00 81.31 204 THR A N 1
ATOM 1601 C CA . THR A 1 204 ? -10.300 0.709 31.098 1.00 81.31 204 THR A CA 1
ATOM 1602 C C . THR A 1 204 ? -9.464 -0.512 30.721 1.00 81.31 204 THR A C 1
ATOM 1604 O O . THR A 1 204 ? -8.259 -0.527 30.985 1.00 81.31 204 THR A O 1
ATOM 1607 N N . PRO A 1 205 ? -10.057 -1.526 30.070 1.00 80.81 205 PRO A N 1
ATOM 1608 C CA . PRO A 1 205 ? -9.310 -2.702 29.659 1.00 80.81 205 PRO A CA 1
ATOM 1609 C C . PRO A 1 205 ? -8.332 -2.352 28.531 1.00 80.81 205 PRO A C 1
ATOM 1611 O O . PRO A 1 205 ? -8.608 -1.513 27.666 1.00 80.81 205 PRO A O 1
ATOM 1614 N N . HIS A 1 206 ? -7.175 -3.011 28.510 1.00 81.44 206 HIS A N 1
ATOM 1615 C CA . HIS A 1 206 ? -6.173 -2.752 27.485 1.00 81.44 206 HIS A CA 1
ATOM 1616 C C . HIS A 1 206 ? -6.625 -3.294 26.122 1.00 81.44 206 HIS A C 1
ATOM 1618 O O . HIS A 1 206 ? -6.927 -4.475 25.969 1.00 81.44 206 HIS A O 1
ATOM 1624 N N . LEU A 1 207 ? -6.568 -2.454 25.079 1.00 76.25 207 LEU A N 1
ATOM 1625 C CA . LEU A 1 207 ? -6.948 -2.839 23.708 1.00 76.25 207 LEU A CA 1
ATOM 1626 C C . LEU A 1 207 ? -6.217 -4.102 23.217 1.00 76.25 207 LEU A C 1
ATOM 1628 O O . LEU A 1 207 ? -6.784 -4.915 22.484 1.00 76.25 207 LEU A O 1
ATOM 1632 N N . ARG A 1 208 ? -4.966 -4.294 23.657 1.00 78.69 208 ARG A N 1
ATOM 1633 C CA . ARG A 1 208 ? -4.148 -5.462 23.310 1.00 78.69 208 ARG A CA 1
ATOM 1634 C C . ARG A 1 208 ? -4.823 -6.782 23.692 1.00 78.69 208 ARG A C 1
ATOM 1636 O O . ARG A 1 208 ? -4.677 -7.742 22.944 1.00 78.69 208 ARG A O 1
ATOM 1643 N N . GLU A 1 209 ? -5.584 -6.838 24.780 1.00 77.75 209 GLU A N 1
ATOM 1644 C CA . GLU A 1 209 ? -6.252 -8.064 25.242 1.00 77.75 209 GLU A CA 1
ATOM 1645 C C . GLU A 1 209 ? -7.347 -8.516 24.264 1.00 77.75 209 GLU A C 1
ATOM 1647 O O . GLU A 1 209 ? -7.473 -9.701 23.955 1.00 77.75 209 GLU A O 1
ATOM 1652 N N . TYR A 1 210 ? -8.070 -7.567 23.662 1.00 78.62 210 TYR A N 1
ATOM 1653 C CA . TYR A 1 210 ? -9.078 -7.864 22.638 1.00 78.62 210 TYR A CA 1
ATOM 1654 C C . TYR A 1 210 ? -8.466 -8.216 21.279 1.00 78.62 210 TYR A C 1
ATOM 1656 O O . TYR A 1 210 ? -9.057 -8.991 20.515 1.00 78.62 210 TYR A O 1
ATOM 1664 N N . MET A 1 211 ? -7.269 -7.692 20.996 1.00 72.88 211 MET A N 1
ATOM 1665 C CA . MET A 1 211 ? -6.508 -7.980 19.777 1.00 72.88 211 MET A CA 1
ATOM 1666 C C . MET A 1 211 ? -5.705 -9.291 19.855 1.00 72.88 211 MET A C 1
ATOM 1668 O O . MET A 1 211 ? -5.495 -9.929 18.827 1.00 72.88 211 MET A O 1
ATOM 1672 N N . ALA A 1 212 ? -5.292 -9.743 21.044 1.00 68.12 212 ALA A N 1
ATOM 1673 C CA . ALA A 1 212 ? -4.402 -10.898 21.233 1.00 68.12 212 ALA A CA 1
ATOM 1674 C C . ALA A 1 212 ? -4.956 -12.228 20.679 1.00 68.12 212 ALA A C 1
ATOM 1676 O O . ALA A 1 212 ? -4.192 -13.104 20.281 1.00 68.12 212 ALA A O 1
ATOM 1677 N N . GLY A 1 213 ? -6.281 -12.358 20.541 1.00 58.81 213 GLY A N 1
ATOM 1678 C CA . GLY A 1 213 ? -6.908 -13.527 19.908 1.00 58.81 213 GLY A CA 1
ATOM 1679 C C . GLY A 1 213 ? -6.604 -13.709 18.409 1.00 58.81 213 GLY A C 1
ATOM 1680 O O . GLY A 1 213 ? -7.052 -14.689 17.830 1.00 58.81 213 GLY A O 1
ATOM 1681 N N . LEU A 1 214 ? -5.873 -12.787 17.770 1.00 54.72 214 LEU A N 1
ATOM 1682 C CA . LEU A 1 214 ? -5.424 -12.908 16.375 1.00 54.72 214 LEU A CA 1
ATOM 1683 C C . LEU A 1 214 ? -4.256 -13.885 16.183 1.00 54.72 214 LEU A C 1
ATOM 1685 O O . LEU A 1 214 ? -4.097 -14.403 15.081 1.00 54.72 214 LEU A O 1
ATOM 1689 N N . GLN A 1 215 ? -3.438 -14.124 17.215 1.00 52.34 215 GLN A N 1
ATOM 1690 C CA . GLN A 1 215 ? -2.269 -15.006 17.101 1.00 52.34 215 GLN A CA 1
ATOM 1691 C C . GLN A 1 215 ? -2.634 -16.484 17.297 1.00 52.34 215 GLN A C 1
ATOM 1693 O O . GLN A 1 215 ? -2.147 -17.317 16.548 1.00 52.34 215 GLN A O 1
ATOM 1698 N N . HIS A 1 216 ? -3.556 -16.799 18.212 1.00 46.97 216 HIS A N 1
ATOM 1699 C CA . HIS A 1 216 ? -3.924 -18.186 18.530 1.00 46.97 216 HIS A CA 1
ATOM 1700 C C . HIS A 1 216 ? -4.887 -18.865 17.533 1.00 46.97 216 HIS A C 1
ATOM 1702 O O . HIS A 1 216 ? -4.980 -20.085 17.535 1.00 46.97 216 HIS A O 1
ATOM 1708 N N . GLU A 1 217 ? -5.602 -18.124 16.674 1.00 48.62 217 GLU A N 1
ATOM 1709 C CA . GLU A 1 217 ? -6.547 -18.720 15.700 1.00 48.62 217 GLU A CA 1
ATOM 1710 C C . GLU A 1 217 ? -5.863 -19.164 14.391 1.00 48.62 217 GLU A C 1
ATOM 1712 O O . GLU A 1 217 ? -6.438 -19.937 13.631 1.00 48.62 217 GLU A O 1
ATOM 1717 N N . LYS A 1 218 ? -4.632 -18.704 14.111 1.00 51.56 218 LYS A N 1
ATOM 1718 C CA . LYS A 1 218 ? -3.844 -19.220 12.973 1.00 51.56 218 LYS A CA 1
ATOM 1719 C C . LYS A 1 218 ? -3.385 -20.668 13.178 1.00 51.56 218 LYS A C 1
ATOM 1721 O O . LYS A 1 218 ? -3.068 -21.323 12.191 1.00 51.56 218 LYS A O 1
ATOM 1726 N N . ASP A 1 219 ? -3.398 -21.145 14.420 1.00 49.62 219 ASP A N 1
ATOM 1727 C CA . ASP A 1 219 ? -2.922 -22.471 14.814 1.00 49.62 219 ASP A CA 1
ATOM 1728 C C . ASP A 1 219 ? -4.062 -23.475 15.067 1.00 49.62 219 ASP A C 1
ATOM 1730 O O . ASP A 1 219 ? -3.797 -24.575 15.544 1.00 49.62 219 ASP A O 1
ATOM 1734 N N . ASP A 1 220 ? -5.325 -23.132 14.773 1.00 48.50 220 ASP A N 1
ATOM 1735 C CA . ASP A 1 220 ? -6.445 -24.073 14.913 1.00 48.50 220 ASP A CA 1
ATOM 1736 C C . ASP A 1 220 ? -6.614 -24.898 13.617 1.00 48.50 220 ASP A C 1
ATOM 1738 O O . ASP A 1 220 ? -7.066 -24.360 12.602 1.00 48.50 220 ASP A O 1
ATOM 1742 N N . PRO A 1 221 ? -6.277 -26.205 13.608 1.00 52.41 221 PRO A N 1
ATOM 1743 C CA . PRO A 1 221 ? -6.258 -27.043 12.405 1.00 52.41 221 PRO A CA 1
ATOM 1744 C C . PRO A 1 221 ? -7.656 -27.465 11.912 1.00 52.41 221 PRO A C 1
ATOM 1746 O O . PRO A 1 221 ? -7.779 -28.414 11.142 1.00 52.41 221 PRO A O 1
ATOM 1749 N N . ARG A 1 222 ? -8.731 -26.811 12.371 1.00 56.06 222 ARG A N 1
ATOM 1750 C CA . ARG A 1 222 ? -10.121 -27.129 11.989 1.00 56.06 222 ARG A CA 1
ATOM 1751 C C . ARG A 1 222 ? -10.710 -26.190 10.930 1.00 56.06 222 ARG A C 1
ATOM 1753 O O . ARG A 1 222 ? -11.929 -26.181 10.752 1.00 56.06 222 ARG A O 1
ATOM 1760 N N . LYS A 1 223 ? -9.879 -25.401 10.246 1.00 43.91 223 LYS A N 1
ATOM 1761 C CA . LYS A 1 223 ? -10.266 -24.580 9.089 1.00 43.91 223 LYS A CA 1
ATOM 1762 C C . LYS A 1 223 ? -9.499 -24.975 7.840 1.00 43.91 223 LYS A C 1
ATOM 1764 O O . LYS A 1 223 ? -8.288 -25.245 7.964 1.00 43.91 223 LYS A O 1
#

Organism: NCBI:txid45357

Secondary structure (DSSP, 8-state):
----------PPP-PPPTTSS-TT-PPPPTT----S------------------PPP---------TTS-HHHHHHHHHHHHHHHHHHHHHHHHHHHHHHHHHHHHHHHHHHHHHHHHHHHHHHHHHHHHHHHHHHHHHHHHHHHHHHHHHHHHHHHHHHHHTT-PPPPHHHHHHHHHHHEEEEEETTEEEEEE-TT-GGGGTSPPHHHHHTHHHHGGG-TT-

Sequence (223 aa):
MLRHNSLMSRRLMSQLPSHFSNPGNPPAPYGSVPNANADMASPQPISQSHSGQSMPPPNSTPNFPDPNRSSGARTLWDLLNFAATLGIAYYAYDNYVAKVKLEKVIKQTNAINAKAMQQQQQIAAKYKAQYEQHLREVSRASHRATFKMGVHISMLKKQLIDAGLDPVKADQAVEEYRQSVRSKVVNDVEYLWLDRSSPYSQLTPHLREYMAGLQHEKDDPRK

Foldseek 3Di:
DDDDDDDDDDDDDDDDDPPVPDPPDDDDDPPDDDDDDDDDDDDDDDDDDDDDDDDDDPPCDPPDPDPPDDPVVVVVVVVVVVVVVVVVVVVVVVVVVVVVVVVVVVVVVVVVVVVVVVVVVVVVVVVVVVVVVVVVVVVVLVVQLVVVVVVVVVVVCVVCVVVVHHDDDPVVVVVVCVVFKDWDADPNDIDIDGDPPDPCNVVDDDSCVSNVVVVVVVPDPPD

Radius of gyration: 41.35 Å; chains: 1; bounding box: 70×63×122 Å

pLDDT: mean 72.63, std 19.85, range [35.84, 95.81]